Protein AF-A0AAD9A2I0-F1 (afdb_monomer_lite)

Secondary structure (DSSP, 8-state):
-------S-----HHHHHHHTS-HHHHHHHHHHGGGSS--TT-HHHHHH-HHHHHHHHHHHHHHS-HHHHHHHHHHHHHHHT------HHHHHHHHHHHHHHHHHHHHHHHHHHHTTSSPPPHHHHHHHHHHHHHTT-HHHHHHHHHHHHHHHHHHHHHHH---HHHHHHHHHHHHHHHHHHHHHHHHHHS-EESTTHHHHTTSS-S--EE--HHHHHHHHHHHHHHHHHHHHHHHHHHHTT----HHHHHHHHHHHHHHHHHHHHHHHHHHHHHHHTT-S-TTS---HHHHHHHHHTTTT---------

Structure (mmCIF, N/CA/C/O backbone):
data_AF-A0AAD9A2I0-F1
#
_entry.id   AF-A0AAD9A2I0-F1
#
loop_
_atom_site.group_PDB
_atom_site.id
_atom_site.type_symbol
_atom_site.label_atom_id
_atom_site.label_alt_id
_atom_site.label_comp_id
_atom_site.label_asym_id
_atom_site.label_entity_id
_atom_site.label_seq_id
_atom_site.pdbx_PDB_ins_code
_atom_site.Cartn_x
_atom_site.Cartn_y
_atom_site.Cartn_z
_atom_site.occupancy
_atom_site.B_iso_or_equiv
_atom_site.auth_seq_id
_atom_site.auth_comp_id
_atom_site.auth_asym_id
_atom_site.auth_atom_id
_atom_site.pdbx_PDB_model_num
ATOM 1 N N . MET A 1 1 ? 16.240 -4.582 -47.801 1.00 32.28 1 MET A N 1
ATOM 2 C CA . MET A 1 1 ? 16.820 -3.429 -48.525 1.00 32.28 1 MET A CA 1
ATOM 3 C C . MET A 1 1 ? 16.291 -2.139 -47.896 1.00 32.28 1 MET A C 1
ATOM 5 O O . MET A 1 1 ? 15.395 -1.526 -48.448 1.00 32.28 1 MET A O 1
ATOM 9 N N . ALA A 1 2 ? 16.763 -1.789 -46.691 1.00 30.27 2 ALA A N 1
ATOM 10 C CA . ALA A 1 2 ? 16.375 -0.559 -45.978 1.00 30.27 2 ALA A CA 1
ATOM 11 C C . ALA A 1 2 ? 17.392 -0.199 -44.867 1.00 30.27 2 ALA A C 1
ATOM 13 O O . ALA A 1 2 ? 17.009 0.162 -43.764 1.00 30.27 2 ALA A O 1
ATOM 14 N N . ILE A 1 3 ? 18.696 -0.364 -45.130 1.00 39.19 3 ILE A N 1
ATOM 15 C CA . ILE A 1 3 ? 19.768 0.024 -44.188 1.00 39.19 3 ILE A CA 1
ATOM 16 C C . ILE A 1 3 ? 20.951 0.668 -44.931 1.00 39.19 3 ILE A C 1
ATOM 18 O O . ILE A 1 3 ? 22.113 0.374 -44.679 1.00 39.19 3 ILE A O 1
ATOM 22 N N . ALA A 1 4 ? 20.664 1.518 -45.915 1.00 34.38 4 ALA A N 1
ATOM 23 C CA . ALA A 1 4 ? 21.693 2.257 -46.642 1.00 34.38 4 ALA A CA 1
ATOM 24 C C . ALA A 1 4 ? 21.174 3.669 -46.919 1.00 34.38 4 ALA A C 1
ATOM 26 O O . ALA A 1 4 ? 20.490 3.896 -47.912 1.00 34.38 4 ALA A O 1
ATOM 27 N N . GLY A 1 5 ? 21.427 4.603 -46.000 1.00 34.25 5 GLY A N 1
ATOM 28 C CA . GLY A 1 5 ? 20.951 5.976 -46.180 1.00 34.25 5 GLY A CA 1
ATOM 29 C C . GLY A 1 5 ? 21.200 6.977 -45.055 1.00 34.25 5 GLY A C 1
ATOM 30 O O . GLY A 1 5 ? 20.693 8.085 -45.157 1.00 34.25 5 GLY A O 1
ATOM 31 N N . VAL A 1 6 ? 21.967 6.653 -44.008 1.00 41.28 6 VAL A N 1
ATOM 32 C CA . VAL A 1 6 ? 22.312 7.637 -42.964 1.00 41.28 6 VAL A CA 1
ATOM 33 C C . VAL A 1 6 ? 23.821 7.652 -42.767 1.00 41.28 6 VAL A C 1
ATOM 35 O O . VAL A 1 6 ? 24.364 7.083 -41.830 1.00 41.28 6 VAL A O 1
ATOM 38 N N . ALA A 1 7 ? 24.519 8.264 -43.716 1.00 41.91 7 ALA A N 1
ATOM 39 C CA . ALA A 1 7 ? 25.940 8.544 -43.590 1.00 41.91 7 ALA A CA 1
ATOM 40 C C . ALA A 1 7 ? 26.249 9.895 -44.230 1.00 41.91 7 ALA A C 1
ATOM 42 O O . ALA A 1 7 ? 26.771 9.910 -45.337 1.00 41.91 7 ALA A O 1
ATOM 43 N N . ARG A 1 8 ? 25.915 11.004 -43.545 1.00 36.75 8 ARG A N 1
ATOM 44 C CA . ARG A 1 8 ? 26.677 12.274 -43.532 1.00 36.75 8 ARG A CA 1
ATOM 45 C C . ARG A 1 8 ? 26.340 13.072 -42.259 1.00 36.75 8 ARG A C 1
ATOM 47 O O . ARG A 1 8 ? 25.213 13.515 -42.100 1.00 36.75 8 ARG A O 1
ATOM 54 N N . LEU A 1 9 ? 27.361 13.249 -41.411 1.00 34.44 9 LEU A N 1
ATOM 55 C CA . LEU A 1 9 ? 27.463 14.183 -40.275 1.00 34.44 9 LEU A CA 1
ATOM 56 C C . LEU A 1 9 ? 26.466 13.999 -39.114 1.00 34.44 9 LEU A C 1
ATOM 58 O O . LEU A 1 9 ? 25.787 14.943 -38.733 1.00 34.44 9 LEU A O 1
ATOM 62 N N . ALA A 1 10 ? 26.430 12.820 -38.488 1.00 39.81 10 ALA A N 1
ATOM 63 C CA . ALA A 1 10 ? 25.900 12.740 -37.127 1.00 39.81 10 ALA A CA 1
ATOM 64 C C . ALA A 1 10 ? 26.970 13.280 -36.166 1.00 39.81 10 ALA A C 1
ATOM 66 O O . ALA A 1 10 ? 28.041 12.687 -36.026 1.00 39.81 10 ALA A O 1
ATOM 67 N N . VAL A 1 11 ? 26.705 14.415 -35.521 1.00 42.91 11 VAL A N 1
ATOM 68 C CA . VAL A 1 11 ? 27.374 14.744 -34.258 1.00 42.91 11 VAL A CA 1
ATOM 69 C C . VAL A 1 11 ? 27.017 13.602 -33.308 1.00 42.91 11 VAL A C 1
ATOM 71 O O . VAL A 1 11 ? 25.839 13.411 -33.016 1.00 42.91 11 VAL A O 1
ATOM 74 N N . ALA A 1 12 ? 28.001 12.793 -32.905 1.00 51.72 12 ALA A N 1
ATOM 75 C CA . ALA A 1 12 ? 27.780 11.700 -31.964 1.00 51.72 12 ALA A CA 1
ATOM 76 C C . ALA A 1 12 ? 27.277 12.304 -30.651 1.00 51.72 12 ALA A C 1
ATOM 78 O O . ALA A 1 12 ? 28.020 12.981 -29.936 1.00 51.72 12 ALA A O 1
ATOM 79 N N . SER A 1 13 ? 25.985 12.147 -30.382 1.00 66.06 13 SER A N 1
ATOM 80 C CA . SER A 1 13 ? 25.412 12.532 -29.108 1.00 66.06 13 SER A CA 1
ATOM 81 C C . SER A 1 13 ? 25.555 11.335 -28.161 1.00 66.06 13 SER A C 1
ATOM 83 O O . SER A 1 13 ? 25.426 10.185 -28.593 1.00 66.06 13 SER A O 1
ATOM 85 N N . PRO A 1 14 ? 25.794 11.548 -26.858 1.00 74.44 14 PRO A N 1
ATOM 86 C CA . PRO A 1 14 ? 25.910 10.440 -25.907 1.00 74.44 14 PRO A CA 1
ATOM 87 C C . PRO A 1 14 ? 24.661 9.539 -25.890 1.00 74.44 14 PRO A C 1
ATOM 89 O O . PRO A 1 14 ? 24.739 8.364 -25.540 1.00 74.44 14 PRO A O 1
ATOM 92 N N . PHE A 1 15 ? 23.509 10.061 -26.328 1.00 78.69 15 PHE A N 1
ATOM 93 C CA . PHE A 1 15 ? 22.284 9.283 -26.483 1.00 78.69 15 PHE A CA 1
ATOM 94 C C . PHE A 1 15 ? 22.284 8.396 -27.737 1.00 78.69 15 PHE A C 1
ATOM 96 O O . PHE A 1 15 ? 21.802 7.267 -27.669 1.00 78.69 15 PHE A O 1
ATOM 103 N N . THR A 1 16 ? 22.837 8.849 -28.869 1.00 79.75 16 THR A N 1
ATOM 104 C CA . THR A 1 16 ? 22.946 8.006 -30.075 1.00 79.75 16 THR A CA 1
ATOM 105 C C . THR A 1 16 ? 23.878 6.817 -29.856 1.00 79.75 16 THR A C 1
ATOM 107 O O . THR A 1 16 ? 23.581 5.722 -30.332 1.00 79.75 16 THR A O 1
ATOM 110 N N . ASP A 1 17 ? 24.939 6.998 -29.067 1.00 81.75 17 ASP A N 1
ATOM 111 C CA . ASP A 1 17 ? 25.858 5.916 -28.698 1.00 81.75 17 ASP A CA 1
ATOM 112 C C . ASP A 1 17 ? 25.186 4.908 -27.753 1.00 81.75 17 ASP A C 1
ATOM 114 O O . ASP A 1 17 ? 25.286 3.693 -27.944 1.00 81.75 17 ASP A O 1
ATOM 118 N N . ALA A 1 18 ? 24.419 5.401 -26.776 1.00 80.75 18 ALA A N 1
ATOM 119 C CA . ALA A 1 18 ? 23.627 4.555 -25.887 1.00 80.75 18 ALA A CA 1
ATOM 120 C C . ALA A 1 18 ? 22.538 3.769 -26.635 1.00 80.75 18 ALA A C 1
ATOM 122 O O . ALA A 1 18 ? 22.292 2.609 -26.309 1.00 80.75 18 ALA A O 1
ATOM 123 N N . LEU A 1 19 ? 21.917 4.366 -27.658 1.00 81.81 19 LEU A N 1
ATOM 124 C CA . LEU A 1 19 ? 20.916 3.701 -28.492 1.00 81.81 19 LEU A CA 1
ATOM 125 C C . LEU A 1 19 ? 21.539 2.623 -29.392 1.00 81.81 19 LEU A C 1
ATOM 127 O O . LEU A 1 19 ? 20.915 1.590 -29.617 1.00 81.81 19 LEU A O 1
ATOM 131 N N . ALA A 1 20 ? 22.774 2.822 -29.862 1.00 83.25 20 ALA A N 1
ATOM 132 C CA . ALA A 1 20 ? 23.509 1.819 -30.633 1.00 83.25 20 ALA A CA 1
ATOM 133 C C . ALA A 1 20 ? 23.898 0.588 -29.791 1.00 83.25 20 ALA A C 1
ATOM 135 O O . ALA A 1 20 ? 23.951 -0.523 -30.315 1.00 83.25 20 ALA A O 1
ATOM 136 N N . ALA A 1 21 ? 24.141 0.777 -28.491 1.00 85.31 21 ALA A N 1
ATOM 137 C CA . ALA A 1 21 ? 24.419 -0.299 -27.538 1.00 85.31 21 ALA A CA 1
ATOM 138 C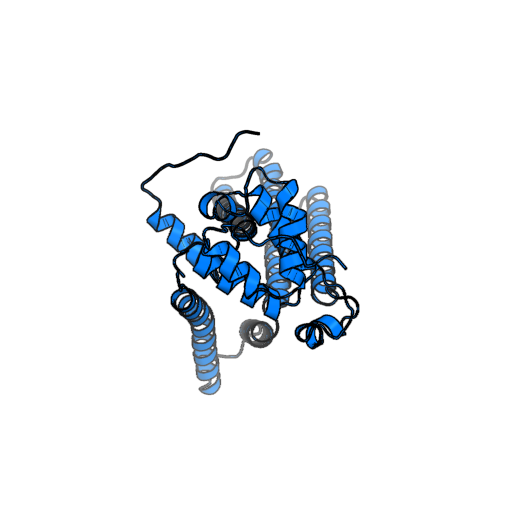 C . ALA A 1 21 ? 23.148 -0.942 -26.941 1.00 85.31 21 ALA A C 1
ATOM 140 O O . ALA A 1 21 ? 23.246 -1.916 -26.191 1.00 85.31 21 ALA A O 1
ATOM 141 N N . ALA A 1 22 ? 21.962 -0.400 -27.236 1.00 85.38 22 ALA A N 1
ATOM 142 C CA . ALA A 1 22 ? 20.707 -0.861 -26.661 1.00 85.38 22 ALA A CA 1
ATOM 143 C C . ALA A 1 22 ? 20.168 -2.132 -27.358 1.00 85.38 22 ALA A C 1
ATOM 145 O O . ALA A 1 22 ? 20.355 -2.322 -28.561 1.00 85.38 22 ALA A O 1
ATOM 146 N N . PRO A 1 23 ? 19.442 -3.001 -26.629 1.00 88.44 23 PRO A N 1
ATOM 147 C CA . PRO A 1 23 ? 18.755 -4.151 -27.210 1.00 88.44 23 PRO A CA 1
ATOM 148 C C . PRO A 1 23 ? 17.678 -3.729 -28.223 1.00 88.44 23 PRO A C 1
ATOM 150 O O . PRO A 1 23 ? 17.034 -2.686 -28.079 1.00 88.44 23 PRO A O 1
ATOM 153 N N . ALA A 1 24 ? 17.432 -4.576 -29.229 1.00 87.56 24 ALA A N 1
ATOM 154 C CA . ALA A 1 24 ? 16.548 -4.278 -30.364 1.00 87.56 24 ALA A CA 1
ATOM 155 C C . ALA A 1 24 ? 15.111 -3.894 -29.955 1.00 87.56 24 ALA A C 1
ATOM 157 O O . ALA A 1 24 ? 14.476 -3.052 -30.600 1.00 87.56 24 ALA A O 1
ATOM 158 N N . CYS A 1 25 ? 14.613 -4.470 -28.857 1.00 83.56 25 CYS A N 1
ATOM 159 C CA . CYS A 1 25 ? 13.318 -4.109 -28.290 1.00 83.56 25 CYS A CA 1
ATOM 160 C C . CYS A 1 25 ? 13.254 -2.621 -27.909 1.00 83.56 25 CYS A C 1
ATOM 162 O O . CYS A 1 25 ? 12.337 -1.901 -28.310 1.00 83.56 25 CYS A O 1
ATOM 164 N N . ALA A 1 26 ? 14.268 -2.138 -27.192 1.00 85.38 26 ALA A N 1
ATOM 165 C CA . ALA A 1 26 ? 14.307 -0.764 -26.718 1.00 85.38 26 ALA A CA 1
ATOM 166 C C . ALA A 1 26 ? 14.441 0.225 -27.874 1.00 85.38 26 ALA A C 1
ATOM 168 O O . ALA A 1 26 ? 13.723 1.220 -27.891 1.00 85.38 26 ALA A O 1
ATOM 169 N N . VAL A 1 27 ? 15.266 -0.097 -28.877 1.00 88.69 27 VAL A N 1
ATOM 170 C CA . VAL A 1 27 ? 15.416 0.709 -30.100 1.00 88.69 27 VAL A CA 1
ATOM 171 C C . VAL A 1 27 ? 14.068 0.906 -30.799 1.00 88.69 27 VAL A C 1
ATOM 173 O O . VAL A 1 27 ? 13.719 2.023 -31.182 1.00 88.69 27 VAL A O 1
ATOM 176 N N . THR A 1 28 ? 13.268 -0.158 -30.901 1.00 88.56 28 THR A N 1
ATOM 177 C CA . THR A 1 28 ? 11.925 -0.100 -31.500 1.00 88.56 28 THR A CA 1
ATOM 178 C C . THR A 1 28 ? 10.999 0.827 -30.708 1.00 88.56 28 THR A C 1
ATOM 180 O O . THR A 1 28 ? 10.306 1.666 -31.293 1.00 88.56 28 THR A O 1
ATOM 183 N N . CYS A 1 29 ? 11.031 0.745 -29.376 1.00 86.31 29 CYS A N 1
ATOM 184 C CA . CYS A 1 29 ? 10.273 1.639 -28.502 1.00 86.31 29 CYS A CA 1
ATOM 185 C C . CYS A 1 29 ? 10.694 3.107 -28.653 1.00 86.31 29 CYS A C 1
ATOM 187 O O . CYS A 1 29 ? 9.839 3.989 -28.735 1.00 86.31 29 CYS A O 1
ATOM 189 N N . THR A 1 30 ? 11.998 3.383 -28.745 1.00 85.00 30 THR A N 1
ATOM 190 C CA . THR A 1 30 ? 12.517 4.751 -28.884 1.00 85.00 30 THR A CA 1
ATOM 191 C C . THR A 1 30 ? 12.107 5.380 -30.214 1.00 85.00 30 THR A C 1
ATOM 193 O O . THR A 1 30 ? 11.645 6.519 -30.236 1.00 85.00 30 THR A O 1
ATOM 196 N N . ILE A 1 31 ? 12.215 4.633 -31.319 1.00 85.44 31 ILE A N 1
ATOM 197 C CA . ILE A 1 31 ? 11.851 5.112 -32.664 1.00 85.44 31 ILE A CA 1
ATOM 198 C C . ILE A 1 31 ? 10.343 5.371 -32.768 1.00 85.44 31 ILE A C 1
ATOM 200 O O . ILE A 1 31 ? 9.930 6.337 -33.405 1.00 85.44 31 ILE A O 1
ATOM 204 N N . THR A 1 32 ? 9.522 4.546 -32.113 1.00 86.00 32 THR A N 1
ATOM 205 C CA . THR A 1 32 ? 8.058 4.702 -32.120 1.00 86.00 32 THR A CA 1
ATOM 206 C C . THR A 1 32 ? 7.603 5.917 -31.304 1.00 86.00 32 THR A C 1
ATOM 208 O O . THR A 1 32 ? 6.656 6.600 -31.691 1.00 86.00 32 THR A O 1
ATOM 211 N N . ALA A 1 33 ? 8.290 6.220 -30.199 1.00 85.44 33 ALA A N 1
ATOM 212 C CA . ALA A 1 33 ? 7.975 7.360 -29.336 1.00 85.44 33 ALA A CA 1
ATOM 213 C C . ALA A 1 33 ? 8.479 8.705 -29.890 1.00 85.44 33 ALA A C 1
ATOM 215 O O . ALA A 1 33 ? 7.873 9.745 -29.638 1.00 85.44 33 ALA A O 1
ATOM 216 N N . LEU A 1 34 ? 9.571 8.697 -30.662 1.00 86.44 34 LEU A N 1
ATOM 217 C CA . LEU A 1 34 ? 10.213 9.905 -31.179 1.00 86.44 34 LEU A CA 1
ATOM 218 C C . LEU A 1 34 ? 9.269 10.867 -31.935 1.00 86.44 34 LEU A C 1
ATOM 220 O O . LEU A 1 34 ? 9.228 12.038 -31.554 1.00 86.44 34 LEU A O 1
ATOM 224 N N . PRO A 1 35 ? 8.468 10.425 -32.933 1.00 89.19 35 PRO A N 1
ATOM 225 C CA . PRO A 1 35 ? 7.576 11.315 -33.684 1.00 89.19 35 PRO A CA 1
ATOM 226 C C . PRO A 1 35 ? 6.398 11.854 -32.859 1.00 89.19 35 PRO A C 1
ATOM 228 O O . PRO A 1 35 ? 5.722 12.778 -33.301 1.00 89.19 35 PRO A O 1
ATOM 231 N N . GLN A 1 36 ? 6.135 11.286 -31.678 1.00 86.50 36 GLN A N 1
ATOM 232 C CA . GLN A 1 36 ? 5.087 11.748 -30.762 1.00 86.50 36 GLN A CA 1
ATOM 233 C C . GLN A 1 36 ? 5.592 12.818 -29.782 1.00 86.50 36 GLN A C 1
ATOM 235 O O . GLN A 1 36 ? 4.806 13.399 -29.035 1.00 86.50 36 GLN A O 1
ATOM 240 N N . SER A 1 37 ? 6.899 13.087 -29.778 1.00 85.44 37 SER A N 1
ATOM 241 C CA . SER A 1 37 ? 7.542 14.061 -28.902 1.00 85.44 37 SER A CA 1
ATOM 242 C C . SER A 1 37 ? 8.096 15.245 -29.703 1.00 85.44 37 SER A C 1
ATOM 244 O O . SER A 1 37 ? 8.441 15.091 -30.873 1.00 85.44 37 SER A O 1
ATOM 246 N N . PRO A 1 38 ? 8.249 16.430 -29.090 1.00 86.19 38 PRO A N 1
ATOM 247 C CA . PRO A 1 38 ? 8.886 17.576 -29.738 1.00 86.19 38 PRO A CA 1
ATOM 248 C C . PRO A 1 38 ? 10.425 17.473 -29.794 1.00 86.19 38 PRO A C 1
ATOM 250 O O . PRO A 1 38 ? 11.080 18.427 -30.211 1.00 86.19 38 PRO A O 1
ATOM 253 N N . CYS A 1 39 ? 11.024 16.368 -29.333 1.00 84.00 39 CYS A N 1
ATOM 254 C CA . CYS A 1 39 ? 12.475 16.213 -29.238 1.00 84.00 39 CYS A CA 1
ATOM 255 C C . CYS A 1 39 ? 13.079 15.586 -30.505 1.00 84.00 39 CYS A C 1
ATOM 257 O O . CYS A 1 39 ? 12.497 14.697 -31.121 1.00 84.00 39 CYS A O 1
ATOM 259 N N . THR A 1 40 ? 14.295 16.007 -30.858 1.00 84.81 40 THR A N 1
ATOM 260 C CA . THR A 1 40 ? 15.115 15.391 -31.914 1.00 84.81 40 THR A CA 1
ATOM 261 C C . THR A 1 40 ? 16.155 14.442 -31.309 1.00 84.81 40 THR A C 1
ATOM 263 O O . THR A 1 40 ? 16.570 14.632 -30.167 1.00 84.81 40 THR A O 1
ATOM 266 N N . ILE A 1 41 ? 16.624 13.446 -32.077 1.00 78.94 41 ILE A N 1
ATOM 267 C CA . ILE A 1 41 ? 17.663 12.484 -31.636 1.00 78.94 41 ILE A CA 1
ATOM 268 C C . ILE A 1 41 ? 18.997 13.138 -31.233 1.00 78.94 41 ILE A C 1
ATOM 270 O O . ILE A 1 41 ? 19.796 12.546 -30.511 1.00 78.94 41 ILE A O 1
ATOM 274 N N . GLU A 1 42 ? 19.244 14.358 -31.701 1.00 81.44 42 GLU A N 1
ATOM 275 C CA . GLU A 1 42 ? 20.472 15.105 -31.423 1.00 81.44 42 GLU A CA 1
ATOM 276 C C . GLU A 1 42 ? 20.402 15.849 -30.081 1.00 81.44 42 GLU A C 1
ATOM 278 O O . GLU A 1 42 ? 21.428 16.083 -29.444 1.00 81.44 42 GLU A O 1
ATOM 283 N N . ASN A 1 43 ? 19.196 16.198 -29.617 1.00 84.19 43 ASN A N 1
ATOM 284 C CA . ASN A 1 43 ? 19.001 16.978 -28.399 1.00 84.19 43 ASN A CA 1
ATOM 285 C C . ASN A 1 43 ? 18.839 16.064 -27.176 1.00 84.19 43 ASN A C 1
ATOM 287 O O . ASN A 1 43 ? 17.728 15.775 -26.721 1.00 84.19 43 ASN A O 1
ATOM 291 N N . THR A 1 44 ? 19.976 15.636 -26.625 1.00 80.81 44 THR A N 1
ATOM 292 C CA . THR A 1 44 ? 20.038 14.749 -25.454 1.00 80.81 44 THR A CA 1
ATOM 293 C C . THR A 1 44 ? 19.329 15.340 -24.239 1.00 80.81 44 THR A C 1
ATOM 295 O O . THR A 1 44 ? 18.579 14.638 -23.569 1.00 80.81 44 THR A O 1
ATOM 298 N N . THR A 1 45 ? 19.473 16.641 -23.982 1.00 82.12 45 THR A N 1
ATOM 299 C CA . THR A 1 45 ? 18.810 17.306 -22.854 1.00 82.12 45 THR A CA 1
ATOM 300 C C . THR A 1 45 ? 17.288 17.254 -22.978 1.00 82.12 45 THR A C 1
ATOM 302 O O . THR A 1 45 ? 16.617 16.966 -21.987 1.00 82.12 45 THR A O 1
ATOM 305 N N . CYS A 1 46 ? 16.734 17.469 -24.178 1.00 82.19 46 CYS A N 1
ATOM 306 C CA . CYS A 1 46 ? 15.295 17.336 -24.425 1.00 82.19 46 CYS A CA 1
ATOM 307 C C . CYS A 1 46 ? 14.827 15.906 -24.150 1.00 82.19 46 CYS A C 1
ATOM 309 O O . CYS A 1 46 ? 13.894 15.716 -23.381 1.00 82.19 46 CYS A O 1
ATOM 311 N N . LEU A 1 47 ? 15.510 14.900 -24.704 1.00 81.81 47 LEU A N 1
ATOM 312 C CA . LEU A 1 47 ? 15.148 13.491 -24.515 1.00 81.81 47 LEU A CA 1
ATOM 313 C C . LEU A 1 47 ? 15.183 13.084 -23.036 1.00 81.81 47 LEU A C 1
ATOM 315 O O . LEU A 1 47 ? 14.251 12.455 -22.553 1.00 81.81 47 LEU A O 1
ATOM 319 N N . CYS A 1 48 ? 16.206 13.507 -22.293 1.00 80.88 48 CYS A N 1
ATOM 320 C CA . CYS A 1 48 ? 16.360 13.161 -20.880 1.00 80.88 48 CYS A CA 1
ATOM 321 C C . CYS A 1 48 ? 15.350 13.869 -19.960 1.00 80.88 48 CYS A C 1
ATOM 323 O O . CYS A 1 48 ? 15.004 13.332 -18.908 1.00 80.88 48 CYS A O 1
ATOM 325 N N . THR A 1 49 ? 14.873 15.065 -20.322 1.00 80.00 49 THR A N 1
ATOM 326 C CA . THR A 1 49 ? 13.996 15.884 -19.461 1.00 80.00 49 THR A CA 1
ATOM 327 C C . THR A 1 49 ? 12.527 15.863 -19.871 1.00 80.00 49 THR A C 1
ATOM 329 O O . THR A 1 49 ? 11.669 16.226 -19.066 1.00 80.00 49 THR A O 1
ATOM 332 N N . ASN A 1 50 ? 12.206 15.433 -21.093 1.00 78.81 50 ASN A N 1
ATOM 333 C CA . ASN A 1 50 ? 10.845 15.482 -21.606 1.00 78.81 50 ASN A CA 1
ATOM 334 C C . ASN A 1 50 ? 9.982 14.339 -21.028 1.00 78.81 50 ASN A C 1
ATOM 336 O O . ASN A 1 50 ? 10.258 13.163 -21.282 1.00 78.81 50 ASN A O 1
ATOM 340 N N . PRO A 1 51 ? 8.898 14.653 -20.296 1.00 75.38 51 PRO A N 1
ATOM 341 C CA . PRO A 1 51 ? 8.076 13.641 -19.638 1.00 75.38 51 PRO A CA 1
ATOM 342 C C . PRO A 1 51 ? 7.245 12.802 -20.619 1.00 75.38 51 PRO A C 1
ATOM 344 O O . PRO A 1 51 ? 6.975 11.640 -20.331 1.00 75.38 51 PRO A O 1
ATOM 347 N N . ILE A 1 52 ? 6.861 13.355 -21.776 1.00 78.88 52 ILE A N 1
ATOM 348 C CA . ILE A 1 52 ? 6.066 12.646 -22.792 1.00 78.88 52 ILE A CA 1
ATOM 349 C C . ILE A 1 52 ? 6.915 11.538 -23.412 1.00 78.88 52 ILE A C 1
ATOM 351 O O . ILE A 1 52 ? 6.494 10.386 -23.476 1.00 78.88 52 ILE A O 1
ATOM 355 N N . PHE A 1 53 ? 8.142 11.878 -23.811 1.00 81.50 53 PHE A N 1
ATOM 356 C CA . PHE A 1 53 ? 9.081 10.912 -24.371 1.00 81.50 53 PHE A CA 1
ATOM 357 C C . PHE A 1 53 ? 9.436 9.815 -23.357 1.00 81.50 53 PHE A C 1
ATOM 359 O O . PHE A 1 53 ? 9.292 8.629 -23.654 1.00 81.50 53 PHE A O 1
ATOM 366 N N . ASN A 1 54 ? 9.819 10.203 -22.137 1.00 80.00 54 ASN A N 1
ATOM 367 C CA . ASN A 1 54 ? 10.184 9.257 -21.081 1.00 80.00 54 ASN A CA 1
ATOM 368 C C . ASN A 1 54 ? 9.019 8.332 -20.689 1.00 80.00 54 ASN A C 1
ATOM 370 O O . ASN A 1 54 ? 9.241 7.146 -20.447 1.00 80.00 54 ASN A O 1
ATOM 374 N N . GLY A 1 55 ? 7.784 8.845 -20.665 1.00 74.44 55 GLY A N 1
ATOM 375 C CA . GLY A 1 55 ? 6.588 8.048 -20.394 1.00 74.44 55 GLY A CA 1
ATOM 376 C C . GLY A 1 55 ? 6.315 7.004 -21.478 1.00 74.44 55 GLY A C 1
ATOM 377 O O . GLY A 1 55 ? 6.154 5.827 -21.165 1.00 74.44 55 GLY A O 1
ATOM 378 N N . LEU A 1 56 ? 6.331 7.408 -22.753 1.00 75.62 56 LEU A N 1
ATOM 379 C CA . LEU A 1 56 ? 6.064 6.517 -23.889 1.00 75.62 56 LEU A CA 1
ATOM 380 C C . LEU A 1 56 ? 7.133 5.429 -24.048 1.00 75.62 56 LEU A C 1
ATOM 382 O O . LEU A 1 56 ? 6.810 4.256 -24.249 1.00 75.62 56 LEU A O 1
ATOM 386 N N . VAL A 1 57 ? 8.411 5.804 -23.938 1.00 81.75 57 VAL A N 1
ATOM 387 C CA . VAL A 1 57 ? 9.520 4.844 -24.007 1.00 81.75 57 VAL A CA 1
ATOM 388 C C . VAL A 1 57 ? 9.491 3.916 -22.796 1.00 81.75 57 VAL A C 1
ATOM 390 O O . VAL A 1 57 ? 9.635 2.708 -22.966 1.00 81.75 57 VAL A O 1
ATOM 393 N N . GLY A 1 58 ? 9.252 4.451 -21.596 1.00 76.75 58 GLY A N 1
ATOM 394 C CA . GLY A 1 58 ? 9.155 3.666 -20.367 1.00 76.75 58 GLY A CA 1
ATOM 395 C C . GLY A 1 58 ? 8.035 2.627 -20.417 1.00 76.75 58 GLY A C 1
ATOM 396 O O . GLY A 1 58 ? 8.284 1.452 -20.153 1.00 76.75 58 GLY A O 1
ATOM 397 N N . GLU A 1 59 ? 6.827 3.024 -20.823 1.00 73.38 59 GLU A N 1
ATOM 398 C CA . GLU A 1 59 ? 5.685 2.110 -20.940 1.00 73.38 59 GLU A CA 1
ATOM 399 C C . GLU A 1 59 ? 5.935 1.017 -21.991 1.00 73.38 59 GLU A C 1
ATOM 401 O O . GLU A 1 59 ? 5.646 -0.158 -21.753 1.00 73.38 59 GLU A O 1
ATOM 406 N N . CYS A 1 60 ? 6.516 1.384 -23.137 1.00 77.25 60 CYS A N 1
ATOM 407 C CA . CYS A 1 60 ? 6.847 0.432 -24.192 1.00 77.25 60 CYS A CA 1
ATOM 408 C C . CYS A 1 60 ? 7.934 -0.557 -23.754 1.00 77.25 60 CYS A C 1
ATOM 410 O O . CYS A 1 60 ? 7.769 -1.758 -23.948 1.00 77.25 60 CYS A O 1
ATOM 412 N N . VAL A 1 61 ? 9.011 -0.090 -23.113 1.00 77.56 61 VAL A N 1
ATOM 413 C CA . VAL A 1 61 ? 10.101 -0.956 -22.634 1.00 77.56 61 VAL A CA 1
ATOM 414 C C . VAL A 1 61 ? 9.611 -1.898 -21.535 1.00 77.56 61 VAL A C 1
ATOM 416 O O . VAL A 1 61 ? 9.951 -3.078 -21.558 1.00 77.56 61 VAL A O 1
ATOM 419 N N . GLN A 1 62 ? 8.764 -1.421 -20.618 1.00 73.06 62 GLN A N 1
ATOM 420 C CA . GLN A 1 62 ? 8.184 -2.261 -19.565 1.00 73.06 62 GLN A CA 1
ATOM 421 C C . GLN A 1 62 ? 7.247 -3.348 -20.103 1.00 73.06 62 GLN A C 1
ATOM 423 O O . GLN A 1 62 ? 7.171 -4.426 -19.519 1.00 73.06 62 GLN A O 1
ATOM 428 N N . LYS A 1 63 ? 6.515 -3.076 -21.190 1.00 67.50 63 LYS A N 1
ATOM 429 C CA . LYS A 1 63 ? 5.590 -4.047 -21.798 1.00 67.50 63 LYS A CA 1
ATOM 430 C C . LYS A 1 63 ? 6.244 -4.934 -22.856 1.00 67.50 63 LYS A C 1
ATOM 432 O O . LYS A 1 63 ? 5.741 -6.025 -23.110 1.00 67.50 63 LYS A O 1
ATOM 437 N N . GLY A 1 64 ? 7.296 -4.447 -23.507 1.00 72.19 64 GLY A N 1
ATOM 438 C CA . GLY A 1 64 ? 7.882 -5.054 -24.698 1.00 72.19 64 GLY A CA 1
ATOM 439 C C . GLY A 1 64 ? 9.219 -5.755 -24.477 1.00 72.19 64 GLY A C 1
ATOM 440 O O . GLY A 1 64 ? 9.537 -6.647 -25.258 1.00 72.19 64 GLY A O 1
ATOM 441 N N . CYS A 1 65 ? 9.999 -5.375 -23.457 1.00 74.25 65 CYS A N 1
ATOM 442 C CA . CYS A 1 65 ? 11.358 -5.887 -23.252 1.00 74.25 65 CYS A CA 1
ATOM 443 C C . CYS A 1 65 ? 11.462 -6.760 -21.996 1.00 74.25 65 CYS A C 1
ATOM 445 O O . CYS A 1 65 ? 10.662 -6.649 -21.066 1.00 74.25 65 CYS A O 1
ATOM 447 N N . THR A 1 66 ? 12.486 -7.614 -21.936 1.00 73.94 66 THR A N 1
ATOM 448 C CA . THR A 1 66 ? 12.767 -8.401 -20.727 1.00 73.94 66 THR A CA 1
ATOM 449 C C . THR A 1 66 ? 13.276 -7.512 -19.590 1.00 73.94 66 THR A C 1
ATOM 451 O O . THR A 1 66 ? 13.834 -6.438 -19.818 1.00 73.94 66 THR A O 1
ATOM 454 N N . ILE A 1 67 ? 13.158 -7.974 -18.340 1.00 68.88 67 ILE A N 1
ATOM 455 C CA . ILE A 1 67 ? 13.644 -7.225 -17.164 1.00 68.88 67 ILE A CA 1
ATOM 456 C C . ILE A 1 67 ? 15.148 -6.928 -17.282 1.00 68.88 67 ILE A C 1
ATOM 458 O O . ILE A 1 67 ? 15.592 -5.833 -16.944 1.00 68.88 67 ILE A O 1
ATOM 462 N N . LYS A 1 68 ? 15.939 -7.881 -17.795 1.00 70.62 68 LYS A N 1
ATOM 463 C CA . LYS A 1 68 ? 17.384 -7.697 -17.994 1.00 70.62 68 LYS A CA 1
ATOM 464 C C . LYS A 1 68 ? 17.664 -6.590 -19.007 1.00 70.62 68 LYS A C 1
ATOM 466 O O . LYS A 1 68 ? 18.450 -5.697 -18.716 1.00 70.62 68 LYS A O 1
ATOM 471 N N . GLU A 1 69 ? 16.985 -6.618 -20.150 1.00 76.50 69 GLU A N 1
ATOM 472 C CA . GLU A 1 69 ? 17.115 -5.590 -21.185 1.00 76.50 69 GLU A CA 1
ATOM 473 C C . GLU A 1 69 ? 16.652 -4.221 -20.692 1.00 76.50 69 GLU A C 1
ATOM 475 O O . GLU A 1 69 ? 17.340 -3.232 -20.923 1.00 76.50 69 GLU A O 1
ATOM 480 N N . ALA A 1 70 ? 15.537 -4.157 -19.962 1.00 74.00 70 ALA A N 1
ATOM 481 C CA . ALA A 1 70 ? 15.035 -2.921 -19.374 1.00 74.00 70 ALA A CA 1
ATOM 482 C C . ALA A 1 70 ? 16.056 -2.299 -18.406 1.00 74.00 70 ALA A C 1
ATOM 484 O O . ALA A 1 70 ? 16.320 -1.100 -18.478 1.00 74.00 70 ALA A O 1
ATOM 485 N N . LEU A 1 71 ? 16.695 -3.114 -17.559 1.00 74.56 71 LEU A N 1
ATOM 486 C CA . LEU A 1 71 ? 17.763 -2.666 -16.660 1.00 74.56 71 LEU A CA 1
ATOM 487 C C . LEU A 1 71 ? 19.016 -2.216 -17.425 1.00 74.56 71 LEU A C 1
ATOM 489 O O . LEU A 1 71 ? 19.633 -1.216 -17.058 1.00 74.56 71 LEU A O 1
ATOM 493 N N . THR A 1 72 ? 19.397 -2.919 -18.497 1.00 79.44 72 THR A N 1
ATOM 494 C CA . THR A 1 72 ? 20.518 -2.509 -19.356 1.00 79.44 72 THR A CA 1
ATOM 495 C C . THR A 1 72 ? 20.239 -1.160 -20.016 1.00 79.44 72 THR A C 1
ATOM 497 O O . THR A 1 72 ? 21.081 -0.268 -19.963 1.00 79.44 72 THR A O 1
ATOM 500 N N . VAL A 1 73 ? 19.042 -0.975 -20.574 1.00 79.62 73 VAL A N 1
ATOM 501 C CA . VAL A 1 73 ? 18.600 0.281 -21.200 1.00 79.62 73 VAL A CA 1
ATOM 502 C C . VAL A 1 73 ? 18.570 1.412 -20.184 1.00 79.62 73 VAL A C 1
ATOM 504 O O . VAL A 1 73 ? 19.032 2.513 -20.480 1.00 79.62 73 VAL A O 1
ATOM 507 N N . GLN A 1 74 ? 18.083 1.144 -18.974 1.00 79.50 74 GLN A N 1
ATOM 508 C CA . GLN A 1 74 ? 18.083 2.116 -17.889 1.00 79.50 74 GLN A CA 1
ATOM 509 C C . GLN A 1 74 ? 19.506 2.556 -17.530 1.00 79.50 74 GLN A C 1
ATOM 511 O O . GLN A 1 74 ? 19.758 3.750 -17.432 1.00 79.50 74 GLN A O 1
ATOM 516 N N . ASN A 1 75 ? 20.451 1.620 -17.402 1.00 82.56 75 ASN A N 1
ATOM 517 C CA . ASN A 1 75 ? 21.850 1.943 -17.114 1.00 82.56 75 ASN A CA 1
ATOM 518 C C . ASN A 1 75 ? 22.502 2.768 -18.245 1.00 82.56 75 ASN A C 1
ATOM 520 O O . ASN A 1 75 ? 23.155 3.780 -17.993 1.00 82.56 75 ASN A O 1
ATOM 524 N N . LEU A 1 76 ? 22.272 2.376 -19.503 1.00 81.88 76 LEU A N 1
ATOM 525 C CA . LEU A 1 76 ? 22.792 3.084 -20.676 1.00 81.88 76 LEU A CA 1
ATOM 526 C C . LEU A 1 76 ? 22.232 4.509 -20.771 1.00 81.88 76 LEU A C 1
ATOM 528 O O . LEU A 1 76 ? 22.997 5.466 -20.877 1.00 81.88 76 LEU A O 1
ATOM 532 N N . THR A 1 77 ? 20.913 4.671 -20.658 1.00 81.00 77 THR A N 1
ATOM 533 C CA . THR A 1 77 ? 20.260 5.992 -20.686 1.00 81.00 77 THR A CA 1
ATOM 534 C C . THR A 1 77 ? 20.689 6.870 -19.514 1.00 81.00 77 THR A C 1
ATOM 536 O O . THR A 1 77 ? 20.942 8.056 -19.705 1.00 81.00 77 THR A O 1
ATOM 539 N N . TRP A 1 78 ? 20.859 6.297 -18.322 1.00 76.19 78 TRP A N 1
ATOM 540 C CA . TRP A 1 78 ? 21.385 7.003 -17.155 1.00 76.19 78 TRP A CA 1
ATOM 541 C C . TRP A 1 78 ? 22.776 7.576 -17.378 1.00 76.19 78 TRP A C 1
ATOM 543 O O . TRP A 1 78 ? 23.015 8.747 -17.074 1.00 76.19 78 TRP A O 1
ATOM 553 N N . SER A 1 79 ? 23.666 6.770 -17.958 1.00 79.50 79 SER A N 1
ATOM 554 C CA . SER A 1 79 ? 25.015 7.208 -18.307 1.00 79.50 79 SER A CA 1
ATOM 555 C C . SER A 1 79 ? 25.006 8.287 -19.399 1.00 79.50 79 SER A C 1
ATOM 557 O O . SER A 1 79 ? 25.734 9.270 -19.287 1.00 79.50 79 SER A O 1
ATOM 559 N N . ALA A 1 80 ? 24.116 8.172 -20.391 1.00 81.31 80 ALA A N 1
ATOM 560 C CA . ALA A 1 80 ? 23.977 9.142 -21.478 1.00 81.31 80 ALA A CA 1
ATOM 561 C C . ALA A 1 80 ? 23.405 10.493 -21.019 1.00 81.31 80 ALA A C 1
ATOM 563 O O . ALA A 1 80 ? 23.798 11.540 -21.533 1.00 81.31 80 ALA A O 1
ATOM 564 N N . CYS A 1 81 ? 22.486 10.475 -20.051 1.00 81.31 81 CYS A N 1
ATOM 565 C CA . CYS A 1 81 ? 21.862 11.669 -19.481 1.00 81.31 81 CYS A CA 1
ATOM 566 C C . CYS A 1 81 ? 22.674 12.302 -18.340 1.00 81.31 81 CYS A C 1
ATOM 568 O O . CYS A 1 81 ? 22.316 13.380 -17.868 1.00 81.31 81 CYS A O 1
ATOM 570 N N . GLY A 1 82 ? 23.745 11.648 -17.876 1.00 78.19 82 GLY A N 1
ATOM 571 C CA . GLY A 1 82 ? 24.571 12.135 -16.770 1.00 78.19 82 GLY A CA 1
ATOM 572 C C . GLY A 1 82 ? 23.826 12.207 -15.434 1.00 78.19 82 GLY A C 1
ATOM 573 O O . GLY A 1 82 ? 24.160 13.042 -14.592 1.00 78.19 82 GLY A O 1
ATOM 574 N N . PHE A 1 83 ? 22.802 11.371 -15.228 1.00 74.56 83 PHE A N 1
ATOM 575 C CA . PHE A 1 83 ? 22.076 11.356 -13.960 1.00 74.56 83 PHE A CA 1
ATOM 576 C C . PHE A 1 83 ? 22.979 10.814 -12.840 1.00 74.56 83 PHE A C 1
ATOM 578 O O . PHE A 1 83 ? 23.576 9.747 -12.999 1.00 74.56 83 PHE A O 1
ATOM 585 N N . PRO A 1 84 ? 23.089 11.507 -11.690 1.00 67.38 84 PRO A N 1
ATOM 586 C CA . PRO A 1 84 ? 23.867 11.002 -10.570 1.00 67.38 84 PRO A CA 1
ATOM 587 C C . PRO A 1 84 ? 23.186 9.759 -9.991 1.00 67.38 84 PRO A C 1
ATOM 589 O O . PRO A 1 84 ? 22.045 9.817 -9.522 1.00 67.38 84 PRO A O 1
ATOM 592 N N . SER A 1 85 ? 23.896 8.630 -9.974 1.00 59.00 85 SER A N 1
ATOM 593 C CA . SER A 1 85 ? 23.417 7.429 -9.299 1.00 59.00 85 SER A CA 1
ATOM 594 C C . SER A 1 85 ? 23.444 7.635 -7.793 1.00 59.00 85 SER A C 1
ATOM 596 O O . SER A 1 85 ? 24.475 7.487 -7.139 1.00 59.00 85 SER A O 1
ATOM 598 N N . THR A 1 86 ? 22.301 8.025 -7.239 1.00 58.09 86 THR A N 1
ATOM 599 C CA . THR A 1 86 ? 22.162 8.230 -5.799 1.00 58.09 86 THR A CA 1
ATOM 600 C C . THR A 1 86 ? 21.959 6.862 -5.150 1.00 58.09 86 THR A C 1
ATOM 602 O O . THR A 1 86 ? 20.848 6.336 -5.124 1.00 58.09 86 THR A O 1
ATOM 605 N N . ASP A 1 87 ? 23.043 6.243 -4.679 1.00 57.50 87 ASP A N 1
ATOM 606 C CA . ASP A 1 87 ? 22.988 4.923 -4.046 1.00 57.50 87 ASP A CA 1
ATOM 607 C C . ASP A 1 87 ? 22.457 5.031 -2.606 1.00 57.50 87 ASP A C 1
ATOM 609 O O . ASP A 1 87 ? 23.197 5.243 -1.644 1.00 57.50 87 ASP A O 1
ATOM 613 N N . LYS A 1 88 ? 21.136 4.899 -2.453 1.00 62.25 88 LYS A N 1
ATOM 614 C CA . LYS A 1 88 ? 20.456 4.846 -1.147 1.00 62.25 88 LYS A CA 1
ATOM 615 C C . LYS A 1 88 ? 20.312 3.431 -0.586 1.00 62.25 88 LYS A C 1
ATOM 617 O O . LYS A 1 88 ? 19.682 3.226 0.456 1.00 62.25 88 LYS A O 1
ATOM 622 N N . ARG A 1 89 ? 20.911 2.425 -1.231 1.00 62.62 89 ARG A N 1
ATOM 623 C CA . ARG A 1 89 ? 20.751 1.015 -0.851 1.00 62.62 89 ARG A CA 1
ATOM 624 C C . ARG A 1 89 ? 21.182 0.744 0.588 1.00 62.62 89 ARG A C 1
ATOM 626 O O . ARG A 1 89 ? 20.594 -0.103 1.258 1.00 62.62 89 ARG A O 1
ATOM 633 N N . HIS A 1 90 ? 22.194 1.462 1.072 1.00 65.25 90 HIS A N 1
ATOM 634 C CA . HIS A 1 90 ? 22.676 1.343 2.446 1.00 65.25 90 HIS A CA 1
ATOM 635 C C . HIS A 1 90 ? 21.635 1.817 3.462 1.00 65.25 90 HIS A C 1
ATOM 637 O O . HIS A 1 90 ? 21.307 1.059 4.372 1.00 65.25 90 HIS A O 1
ATOM 643 N N . THR A 1 91 ? 21.072 3.010 3.278 1.00 68.00 91 THR A N 1
ATOM 644 C CA . THR A 1 91 ? 20.049 3.582 4.166 1.00 68.00 91 THR A CA 1
ATOM 645 C C . THR A 1 91 ? 18.828 2.673 4.263 1.00 68.00 91 THR A C 1
ATOM 647 O O . THR A 1 91 ? 18.415 2.311 5.364 1.00 68.00 91 THR A O 1
ATOM 650 N N . ALA A 1 92 ? 18.320 2.207 3.120 1.00 62.53 92 ALA A N 1
ATOM 651 C CA . ALA A 1 92 ? 17.204 1.270 3.061 1.00 62.53 92 ALA A CA 1
ATOM 652 C C . ALA A 1 92 ? 17.509 -0.059 3.767 1.00 62.53 92 ALA A C 1
ATOM 654 O O . ALA A 1 92 ? 16.713 -0.546 4.570 1.00 62.53 92 ALA A O 1
ATOM 655 N N . ARG A 1 93 ? 18.687 -0.640 3.508 1.00 68.19 93 ARG A N 1
ATOM 656 C CA . ARG A 1 93 ? 19.101 -1.909 4.117 1.00 68.19 93 ARG A CA 1
ATOM 657 C C . ARG A 1 93 ? 19.239 -1.797 5.634 1.00 68.19 93 ARG A C 1
ATOM 659 O O . ARG A 1 93 ? 18.797 -2.704 6.334 1.00 68.19 93 ARG A O 1
ATOM 666 N N . TYR A 1 94 ? 19.815 -0.709 6.146 1.00 73.44 94 TYR A N 1
ATOM 667 C CA . TYR A 1 94 ? 19.923 -0.491 7.590 1.00 73.44 94 TYR A CA 1
ATOM 668 C C . TYR A 1 94 ? 18.561 -0.211 8.228 1.00 73.44 94 TYR A C 1
ATOM 670 O O . TYR A 1 94 ? 18.265 -0.789 9.267 1.00 73.44 94 TYR A O 1
ATOM 678 N N . ALA A 1 95 ? 17.704 0.598 7.600 1.00 73.50 95 ALA A N 1
ATOM 679 C CA . ALA A 1 95 ? 16.369 0.886 8.121 1.00 73.50 95 ALA A CA 1
ATOM 680 C C . ALA A 1 95 ? 15.496 -0.378 8.217 1.00 73.50 95 ALA A C 1
ATOM 682 O O . ALA A 1 95 ? 14.934 -0.666 9.275 1.00 73.50 95 ALA A O 1
ATOM 683 N N . ILE A 1 96 ? 15.435 -1.169 7.140 1.00 72.38 96 ILE A N 1
ATOM 684 C CA . ILE A 1 96 ? 14.704 -2.444 7.113 1.00 72.38 96 ILE A CA 1
ATOM 685 C C . ILE A 1 96 ? 15.335 -3.437 8.097 1.00 72.38 96 ILE A C 1
ATOM 687 O O . ILE A 1 96 ? 14.622 -4.093 8.854 1.00 72.38 96 ILE A O 1
ATOM 691 N N . GLY A 1 97 ? 16.669 -3.504 8.134 1.00 77.56 97 GLY A N 1
ATOM 692 C CA . GLY A 1 97 ? 17.406 -4.345 9.072 1.00 77.56 97 GLY A CA 1
ATOM 693 C C . GLY A 1 97 ? 17.044 -4.039 10.523 1.00 77.56 97 GLY A C 1
ATOM 694 O O . GLY A 1 97 ? 16.651 -4.942 11.252 1.00 77.56 97 GLY A O 1
ATOM 695 N N . CYS A 1 98 ? 17.089 -2.773 10.938 1.00 81.38 98 CYS A N 1
ATOM 696 C CA . CYS A 1 98 ? 16.742 -2.364 12.299 1.00 81.38 98 CYS A CA 1
ATOM 697 C C . CYS A 1 98 ? 15.291 -2.709 12.665 1.00 81.38 98 CYS A C 1
ATOM 699 O O . CYS A 1 98 ? 15.047 -3.220 13.757 1.00 81.38 98 CYS A O 1
ATOM 701 N N . LEU A 1 99 ? 14.338 -2.486 11.753 1.00 79.06 99 LEU A N 1
ATOM 702 C CA . LEU A 1 99 ? 12.920 -2.787 11.986 1.00 79.06 99 LEU A CA 1
ATOM 703 C C . LEU A 1 99 ? 12.639 -4.282 12.179 1.00 79.06 99 LEU A C 1
ATOM 705 O O . LEU A 1 99 ? 11.709 -4.619 12.903 1.00 79.06 99 LEU A O 1
ATOM 709 N N . ILE A 1 100 ? 13.429 -5.166 11.565 1.00 80.56 100 ILE A N 1
ATOM 710 C CA . ILE A 1 100 ? 13.284 -6.623 11.710 1.00 80.56 100 ILE A CA 1
ATOM 711 C C . ILE A 1 100 ? 14.092 -7.140 12.906 1.00 80.56 100 ILE A C 1
ATOM 713 O O . ILE A 1 100 ? 13.615 -7.979 13.667 1.00 80.56 100 ILE A O 1
ATOM 717 N N . ILE A 1 101 ? 15.305 -6.624 13.112 1.00 85.44 101 ILE A N 1
ATOM 718 C CA . ILE A 1 101 ? 16.203 -7.073 14.183 1.00 85.44 101 ILE A CA 1
ATOM 719 C C . ILE A 1 101 ? 15.607 -6.770 15.560 1.00 85.44 101 ILE A C 1
ATOM 721 O O . ILE A 1 101 ? 15.673 -7.618 16.446 1.00 85.44 101 ILE A O 1
ATOM 725 N N . LEU A 1 102 ? 14.986 -5.601 15.744 1.00 86.12 102 LEU A N 1
ATOM 726 C CA . LEU A 1 102 ? 14.376 -5.220 17.021 1.00 86.12 102 LEU A CA 1
ATOM 727 C C . LEU A 1 102 ? 13.340 -6.249 17.524 1.00 86.12 102 LEU A C 1
ATOM 729 O O . LEU A 1 102 ? 13.547 -6.792 18.611 1.00 86.12 102 LEU A O 1
ATOM 733 N N . PRO A 1 103 ? 12.257 -6.577 16.789 1.00 85.31 103 PRO A N 1
ATOM 734 C CA . PRO A 1 103 ? 11.271 -7.554 17.249 1.00 85.31 103 PRO A CA 1
ATOM 735 C C . PRO A 1 103 ? 11.846 -8.971 17.376 1.00 85.31 103 PRO A C 1
ATOM 737 O O . PRO A 1 103 ? 11.424 -9.708 18.266 1.00 85.31 103 PRO A O 1
ATOM 740 N N . VAL A 1 104 ? 12.847 -9.343 16.569 1.00 87.50 104 VAL A N 1
ATOM 741 C CA . VAL A 1 104 ? 13.553 -10.628 16.719 1.00 87.50 104 VAL A CA 1
ATOM 742 C C . VAL A 1 104 ? 14.317 -10.689 18.043 1.00 87.50 104 VAL A C 1
ATOM 744 O O . VAL A 1 104 ? 14.229 -11.695 18.743 1.00 87.50 104 VAL A O 1
ATOM 747 N N . ILE A 1 105 ? 15.008 -9.614 18.436 1.00 91.56 105 ILE A N 1
ATOM 748 C CA . ILE A 1 105 ? 15.698 -9.534 19.732 1.00 91.56 105 ILE A CA 1
ATOM 749 C C . ILE A 1 105 ? 14.691 -9.612 20.883 1.00 91.56 105 ILE A C 1
ATOM 751 O O . ILE A 1 105 ? 14.891 -10.392 21.812 1.00 91.56 105 ILE A O 1
ATOM 755 N N . PHE A 1 106 ? 13.592 -8.852 20.824 1.00 90.56 106 PHE A N 1
ATOM 756 C CA . PHE A 1 106 ? 12.555 -8.907 21.861 1.00 90.56 106 PHE A CA 1
ATOM 757 C C . PHE A 1 106 ? 11.952 -10.309 21.998 1.00 90.56 106 PHE A C 1
ATOM 759 O O . PHE A 1 106 ? 11.772 -10.791 23.118 1.00 90.56 106 PHE A O 1
ATOM 766 N N . MET A 1 107 ? 11.694 -10.986 20.877 1.00 89.00 107 MET A N 1
ATOM 767 C CA . MET A 1 107 ? 11.203 -12.361 20.877 1.00 89.00 107 MET A CA 1
ATOM 768 C C . MET A 1 107 ? 12.250 -13.340 21.425 1.00 89.00 107 MET A C 1
ATOM 770 O O . MET A 1 107 ? 11.912 -14.208 22.224 1.00 89.00 107 MET A O 1
ATOM 774 N N . ALA A 1 108 ? 13.530 -13.174 21.081 1.00 90.06 108 ALA A N 1
ATOM 775 C CA . ALA A 1 108 ? 14.615 -13.998 21.613 1.00 90.06 108 ALA A CA 1
ATOM 776 C C . ALA A 1 108 ? 14.759 -13.852 23.137 1.00 90.06 108 ALA A C 1
ATOM 778 O O . ALA A 1 108 ? 14.931 -14.848 23.837 1.00 90.06 108 ALA A O 1
ATOM 779 N N . ILE A 1 109 ? 14.619 -12.630 23.665 1.00 91.81 109 ILE A N 1
ATOM 780 C CA . ILE A 1 109 ? 14.609 -12.374 25.112 1.00 91.81 109 ILE A CA 1
ATOM 781 C C . ILE A 1 109 ? 13.418 -13.077 25.776 1.00 91.81 109 ILE A C 1
ATOM 783 O O . ILE A 1 109 ? 13.592 -13.689 26.827 1.00 91.81 109 ILE A O 1
ATOM 787 N N . ARG A 1 110 ? 12.225 -13.035 25.166 1.00 89.56 110 ARG A N 1
ATOM 788 C CA . ARG A 1 110 ? 11.026 -13.728 25.676 1.00 89.56 110 ARG A CA 1
ATOM 789 C C . ARG A 1 110 ? 11.149 -15.252 25.637 1.00 89.56 110 ARG A C 1
ATOM 791 O O . ARG A 1 110 ? 10.775 -15.923 26.594 1.00 89.56 110 ARG A O 1
ATOM 798 N N . LEU A 1 111 ? 11.727 -15.800 24.571 1.00 88.56 111 LEU A N 1
ATOM 799 C CA . LEU A 1 111 ? 12.051 -17.224 24.468 1.00 88.56 111 LEU A CA 1
ATOM 800 C C . LEU A 1 111 ? 13.050 -17.648 25.545 1.00 88.56 111 LEU A C 1
ATOM 802 O O . LEU A 1 111 ? 12.848 -18.673 26.192 1.00 88.56 111 LEU A O 1
ATOM 806 N N . ALA A 1 112 ? 14.090 -16.845 25.783 1.00 91.19 112 ALA A N 1
ATOM 807 C CA . ALA A 1 112 ? 15.052 -17.099 26.847 1.00 91.19 112 ALA A CA 1
ATOM 808 C C . ALA A 1 112 ? 14.389 -17.030 28.232 1.00 91.19 112 ALA A C 1
ATOM 810 O O . ALA A 1 112 ? 14.572 -17.941 29.035 1.00 91.19 112 ALA A O 1
ATOM 811 N N . SER A 1 113 ? 13.570 -16.008 28.514 1.00 90.75 113 SER A N 1
ATOM 812 C CA . SER A 1 113 ? 12.892 -15.886 29.812 1.00 90.75 113 SER A CA 1
ATOM 813 C C . SER A 1 113 ? 11.947 -17.056 30.084 1.00 90.75 113 SER A C 1
ATOM 815 O O . SER A 1 113 ? 11.886 -17.544 31.212 1.00 90.75 113 SER A O 1
ATOM 817 N N . TRP A 1 114 ? 11.266 -17.556 29.052 1.00 89.12 114 TRP A N 1
ATOM 818 C CA . TRP A 1 114 ? 10.484 -18.785 29.138 1.00 89.12 114 TRP A CA 1
ATOM 819 C C . TRP A 1 114 ? 11.356 -20.030 29.353 1.00 89.12 114 TRP A C 1
ATOM 821 O O . TRP A 1 114 ? 11.046 -20.835 30.227 1.00 89.12 114 TRP A O 1
ATOM 831 N N . ALA A 1 115 ? 12.469 -20.175 28.625 1.00 89.19 115 ALA A N 1
ATOM 832 C CA . ALA A 1 115 ? 13.377 -21.318 28.765 1.00 89.19 115 ALA A CA 1
ATOM 833 C C . ALA A 1 115 ? 13.981 -21.415 30.177 1.00 89.19 115 ALA A C 1
ATOM 835 O O . ALA A 1 115 ? 14.122 -22.507 30.725 1.00 89.19 115 ALA A O 1
ATOM 836 N N . PHE A 1 116 ? 14.261 -20.271 30.807 1.00 93.69 116 PHE A N 1
ATOM 837 C CA . PHE A 1 116 ? 14.686 -20.190 32.207 1.00 93.69 116 PHE A CA 1
ATOM 838 C C . PHE A 1 116 ? 13.520 -20.245 33.211 1.00 93.69 116 PHE A C 1
ATOM 840 O O . PHE A 1 116 ? 13.733 -20.058 34.406 1.00 93.69 116 PHE A O 1
ATOM 847 N N . SER A 1 117 ? 12.293 -20.513 32.749 1.00 88.25 117 SER A N 1
ATOM 848 C CA . SER A 1 117 ? 11.072 -20.602 33.564 1.00 88.25 117 SER A CA 1
ATOM 849 C C . SER A 1 117 ? 10.762 -19.340 34.388 1.00 88.25 117 SER A C 1
ATOM 851 O O . SER A 1 117 ? 10.098 -19.415 35.419 1.00 88.25 117 SER A O 1
ATOM 853 N N . LEU A 1 118 ? 11.214 -18.164 33.932 1.00 86.81 118 LEU A N 1
ATOM 854 C CA . LEU A 1 118 ? 10.972 -16.871 34.589 1.00 86.81 118 LEU A CA 1
ATOM 855 C C . LEU A 1 118 ? 9.558 -16.338 34.319 1.00 86.81 118 LEU A C 1
ATOM 857 O O . LEU A 1 118 ? 9.015 -15.581 35.120 1.00 86.81 118 LEU A O 1
ATOM 861 N N . THR A 1 119 ? 8.962 -16.716 33.185 1.00 86.31 119 THR A N 1
ATOM 862 C CA . THR A 1 119 ? 7.642 -16.247 32.741 1.00 86.31 119 THR A CA 1
ATOM 863 C C . THR A 1 119 ? 6.855 -17.374 32.066 1.00 86.31 119 THR A C 1
ATOM 865 O O . THR A 1 119 ? 7.432 -18.085 31.239 1.00 86.31 119 THR A O 1
ATOM 868 N N . PRO A 1 120 ? 5.549 -17.535 32.355 1.00 87.62 120 PRO A N 1
ATOM 869 C CA . PRO A 1 120 ? 4.701 -18.491 31.648 1.00 87.62 120 PRO A CA 1
ATOM 870 C C . PRO A 1 120 ? 4.472 -18.055 30.195 1.00 87.62 120 PRO A C 1
ATOM 872 O O . PRO A 1 120 ? 4.466 -16.862 29.896 1.00 87.62 120 PRO A O 1
ATOM 875 N N . TRP A 1 121 ? 4.260 -19.024 29.303 1.00 86.62 121 TRP A N 1
ATOM 876 C CA . TRP A 1 121 ? 3.990 -18.760 27.889 1.00 86.62 121 TRP A CA 1
ATOM 877 C C . TRP A 1 121 ? 2.537 -18.320 27.681 1.00 86.62 121 TRP A C 1
ATOM 879 O O . TRP A 1 121 ? 1.608 -19.037 28.066 1.00 86.62 121 TRP A O 1
ATOM 889 N N . GLY A 1 122 ? 2.328 -17.154 27.072 1.00 87.69 122 GLY A N 1
ATOM 890 C CA . GLY A 1 122 ? 1.004 -16.623 26.766 1.00 87.69 122 GLY A CA 1
ATOM 891 C C . GLY A 1 122 ? 0.514 -16.977 25.359 1.00 87.69 122 GLY A C 1
ATOM 892 O O . GLY A 1 122 ? 1.288 -17.226 24.435 1.00 87.69 122 GLY A O 1
ATOM 893 N N . ALA A 1 123 ? -0.806 -16.919 25.158 1.00 84.94 123 ALA A N 1
ATOM 894 C CA . ALA A 1 123 ? -1.396 -16.965 23.814 1.00 84.94 123 ALA A CA 1
ATOM 895 C C . ALA A 1 123 ? -0.927 -15.778 22.943 1.00 84.94 123 ALA A C 1
ATOM 897 O O . ALA A 1 123 ? -0.764 -15.899 21.727 1.00 84.94 123 ALA A O 1
ATOM 898 N N . GLU A 1 124 ? -0.626 -14.641 23.569 1.00 83.94 124 GLU A N 1
ATOM 899 C CA . GLU A 1 124 ? -0.040 -13.477 22.900 1.00 83.94 124 GLU A CA 1
ATOM 900 C C . GLU A 1 124 ? 1.347 -13.804 22.321 1.00 83.94 124 GLU A C 1
ATOM 902 O O . GLU A 1 124 ? 1.599 -13.521 21.149 1.00 83.94 124 GLU A O 1
ATOM 907 N N . ASP A 1 125 ? 2.199 -14.512 23.073 1.00 87.12 125 ASP A N 1
ATOM 908 C CA . ASP A 1 125 ? 3.540 -14.909 22.622 1.00 87.12 125 ASP A CA 1
ATOM 909 C C . ASP A 1 125 ? 3.476 -15.876 21.423 1.00 87.12 125 ASP A C 1
ATOM 911 O O . ASP A 1 125 ? 4.256 -15.743 20.474 1.00 87.12 125 ASP A O 1
ATOM 915 N N . THR A 1 126 ? 2.499 -16.801 21.395 1.00 86.81 126 THR A N 1
ATOM 916 C CA . THR A 1 126 ? 2.276 -17.672 20.217 1.00 86.81 126 THR A CA 1
ATOM 917 C C . THR A 1 126 ? 1.885 -16.884 18.970 1.00 86.81 126 THR A C 1
ATOM 919 O O . THR A 1 126 ? 2.364 -17.182 17.876 1.00 86.81 126 THR A O 1
ATOM 922 N N . THR A 1 127 ? 1.046 -15.859 19.133 1.00 85.50 127 THR A N 1
ATOM 923 C CA . THR A 1 127 ? 0.526 -15.067 18.013 1.00 85.50 127 THR A CA 1
ATOM 924 C C . THR A 1 127 ? 1.644 -14.245 17.378 1.00 85.50 127 THR A C 1
ATOM 926 O O . THR A 1 127 ? 1.810 -14.254 16.159 1.00 85.50 127 THR A O 1
ATOM 929 N N . VAL A 1 128 ? 2.471 -13.596 18.203 1.00 85.12 128 VAL A N 1
ATOM 930 C CA . VAL A 1 128 ? 3.616 -12.806 17.726 1.00 85.12 128 VAL A CA 1
ATOM 931 C C . VAL A 1 128 ? 4.683 -13.703 17.091 1.00 85.12 128 VAL A C 1
ATOM 933 O O . VAL A 1 128 ? 5.247 -13.348 16.056 1.00 85.12 128 VAL A O 1
ATOM 936 N N . SER A 1 129 ? 4.934 -14.887 17.658 1.00 85.00 129 SER A N 1
ATOM 937 C CA . SER A 1 129 ? 5.887 -15.852 17.090 1.00 85.00 129 SER A CA 1
ATOM 938 C C . SER A 1 129 ? 5.465 -16.309 15.693 1.00 85.00 129 SER A C 1
ATOM 940 O O . SER A 1 129 ? 6.275 -16.310 14.767 1.00 85.00 129 SER A O 1
ATOM 942 N N . LEU A 1 130 ? 4.183 -16.642 15.517 1.00 86.44 130 LEU A N 1
ATOM 943 C CA . LEU A 1 130 ? 3.635 -17.037 14.221 1.00 86.44 130 LEU A CA 1
ATOM 944 C C . LEU A 1 130 ? 3.713 -15.896 13.196 1.00 86.44 130 LEU A C 1
ATOM 946 O O . LEU A 1 130 ? 4.115 -16.130 12.056 1.00 86.44 130 LEU A O 1
ATOM 950 N N . ALA A 1 131 ? 3.384 -14.665 13.602 1.00 84.75 131 ALA A N 1
ATOM 951 C CA . ALA A 1 131 ? 3.468 -13.493 12.734 1.00 84.75 131 ALA A CA 1
ATOM 952 C C . ALA A 1 131 ? 4.901 -13.255 12.225 1.00 84.75 131 ALA A C 1
ATOM 954 O O . ALA A 1 131 ? 5.096 -13.050 11.029 1.00 84.75 131 ALA A O 1
ATOM 955 N N . LEU A 1 132 ? 5.914 -13.366 13.093 1.00 83.50 132 LEU A N 1
ATOM 956 C CA . LEU A 1 132 ? 7.322 -13.214 12.702 1.00 83.50 132 LEU A CA 1
ATOM 957 C C . LEU A 1 132 ? 7.781 -14.291 11.713 1.00 83.50 132 LEU A C 1
ATOM 959 O O . LEU A 1 132 ? 8.464 -13.975 10.739 1.00 83.50 132 LEU A O 1
ATOM 963 N N . ILE A 1 133 ? 7.388 -15.547 11.936 1.00 85.31 133 ILE A N 1
ATOM 964 C CA . ILE A 1 133 ? 7.751 -16.663 11.052 1.00 85.31 133 ILE A CA 1
ATOM 965 C C . ILE A 1 133 ? 7.139 -16.477 9.659 1.00 85.31 133 ILE A C 1
ATOM 967 O O . ILE A 1 133 ? 7.810 -16.725 8.659 1.00 85.31 133 ILE A O 1
ATOM 971 N N . LEU A 1 134 ? 5.888 -16.013 9.578 1.00 84.38 134 LEU A N 1
ATOM 972 C CA . LEU A 1 134 ? 5.189 -15.793 8.308 1.00 84.38 134 LEU A CA 1
ATOM 973 C C . LEU A 1 134 ? 5.620 -14.506 7.589 1.00 84.38 134 LEU A C 1
ATOM 975 O O . LEU A 1 134 ? 5.554 -14.443 6.360 1.00 84.38 134 LEU A O 1
ATOM 979 N N . PHE A 1 135 ? 6.091 -13.497 8.326 1.00 82.31 135 PHE A N 1
ATOM 980 C CA . PHE A 1 135 ? 6.519 -12.217 7.758 1.00 82.31 135 PHE A CA 1
ATOM 981 C C . PHE A 1 135 ? 7.783 -12.340 6.894 1.00 82.31 135 PHE A C 1
ATOM 983 O O . PHE A 1 135 ? 7.896 -11.649 5.885 1.00 82.31 135 PHE A O 1
ATOM 990 N N . ILE A 1 136 ? 8.711 -13.236 7.251 1.00 77.38 136 ILE A N 1
ATOM 991 C CA . ILE A 1 136 ? 9.969 -13.450 6.513 1.00 77.38 136 ILE A CA 1
ATOM 992 C C . ILE A 1 136 ? 9.722 -13.893 5.054 1.00 77.38 136 ILE A C 1
ATOM 994 O O . ILE A 1 136 ? 10.260 -13.249 4.153 1.00 77.38 136 ILE A O 1
ATOM 998 N N . PRO A 1 137 ? 8.936 -14.954 4.774 1.00 76.31 137 PRO A N 1
ATOM 999 C CA . PRO A 1 137 ? 8.694 -15.400 3.402 1.00 76.31 137 PRO A CA 1
ATOM 1000 C C . PRO A 1 137 ? 7.635 -14.572 2.657 1.00 76.31 137 PRO A C 1
ATOM 1002 O O . PRO A 1 137 ? 7.730 -14.438 1.439 1.00 76.31 137 PRO A O 1
ATOM 1005 N N . PHE A 1 138 ? 6.627 -14.020 3.348 1.00 79.44 138 PHE A N 1
ATOM 1006 C CA . PHE A 1 138 ? 5.468 -13.386 2.701 1.00 79.44 138 PHE A CA 1
ATOM 1007 C C . PHE A 1 138 ? 5.051 -12.057 3.360 1.00 79.44 138 PHE A C 1
ATOM 1009 O O . PHE A 1 138 ? 3.929 -11.933 3.862 1.00 79.44 138 PHE A O 1
ATOM 1016 N N . PRO A 1 139 ? 5.899 -11.014 3.308 1.00 76.31 139 PRO A N 1
ATOM 1017 C CA . PRO A 1 139 ? 5.653 -9.752 4.011 1.00 76.31 139 PRO A CA 1
ATOM 1018 C C . PRO A 1 139 ? 4.378 -9.038 3.536 1.00 76.31 139 PRO A C 1
ATOM 1020 O O . PRO A 1 139 ? 3.648 -8.461 4.340 1.00 76.31 139 PRO A O 1
ATOM 1023 N N . THR A 1 140 ? 4.065 -9.104 2.238 1.00 78.56 140 THR A N 1
ATOM 1024 C CA . THR A 1 140 ? 2.879 -8.445 1.667 1.00 78.56 140 THR A CA 1
ATOM 1025 C C . THR A 1 140 ? 1.575 -9.085 2.143 1.00 78.56 140 THR A C 1
ATOM 1027 O O . THR A 1 140 ? 0.629 -8.367 2.458 1.00 78.56 140 THR A O 1
ATOM 1030 N N . LEU A 1 141 ? 1.519 -10.420 2.236 1.00 85.56 141 LEU A N 1
ATOM 1031 C CA . LEU A 1 141 ? 0.320 -11.131 2.697 1.00 85.56 141 LEU A CA 1
ATOM 1032 C C . LEU A 1 141 ? 0.054 -10.860 4.177 1.00 85.56 141 LEU A C 1
ATOM 1034 O O . LEU A 1 141 ? -1.078 -10.560 4.552 1.00 85.56 141 LEU A O 1
ATOM 1038 N N . VAL A 1 142 ? 1.108 -10.908 4.995 1.00 85.56 142 VAL A N 1
ATOM 1039 C CA . VAL A 1 142 ? 1.020 -10.610 6.429 1.00 85.56 142 VAL A CA 1
ATOM 1040 C C . VAL A 1 142 ? 0.523 -9.182 6.648 1.00 85.56 142 VAL A C 1
ATOM 1042 O O . VAL A 1 142 ? -0.438 -8.983 7.383 1.00 85.56 142 VAL A O 1
ATOM 1045 N N . LEU A 1 143 ? 1.053 -8.204 5.905 1.00 84.50 143 LEU A N 1
ATOM 1046 C CA . LEU A 1 143 ? 0.612 -6.811 6.001 1.00 84.50 143 LEU A CA 1
ATOM 1047 C C . LEU A 1 143 ? -0.882 -6.630 5.679 1.00 84.50 143 LEU A C 1
ATOM 1049 O O . LEU A 1 143 ? -1.564 -5.867 6.365 1.00 84.50 143 LEU A O 1
ATOM 1053 N N . ILE A 1 144 ? -1.404 -7.296 4.643 1.00 89.19 144 ILE A N 1
ATOM 1054 C CA . ILE A 1 144 ? -2.831 -7.214 4.276 1.00 89.19 144 ILE A CA 1
ATOM 1055 C C . ILE A 1 144 ? -3.706 -7.747 5.419 1.00 89.19 144 ILE A C 1
ATOM 1057 O O . ILE A 1 144 ? -4.685 -7.104 5.809 1.00 89.19 144 ILE A O 1
ATOM 1061 N N . ILE A 1 145 ? -3.330 -8.898 5.981 1.00 90.81 145 ILE A N 1
ATOM 1062 C CA . ILE A 1 145 ? -4.066 -9.551 7.067 1.00 90.81 145 ILE A CA 1
ATOM 1063 C C . ILE A 1 145 ? -4.003 -8.706 8.346 1.00 90.81 145 ILE A C 1
ATOM 1065 O O . ILE A 1 145 ? -5.040 -8.464 8.966 1.00 90.81 145 ILE A O 1
ATOM 1069 N N . ASP A 1 146 ? -2.826 -8.197 8.705 1.00 88.81 146 ASP A N 1
ATOM 1070 C CA . ASP A 1 146 ? -2.620 -7.378 9.901 1.00 88.81 146 ASP A CA 1
ATOM 1071 C C . ASP A 1 146 ? -3.464 -6.102 9.868 1.00 88.81 146 ASP A C 1
ATOM 1073 O O . ASP A 1 146 ? -4.140 -5.774 10.847 1.00 88.81 146 ASP A O 1
ATOM 1077 N N . LEU A 1 147 ? -3.497 -5.401 8.729 1.00 89.62 147 LEU A N 1
ATOM 1078 C CA . LEU A 1 147 ? -4.337 -4.212 8.574 1.00 89.62 147 LEU A CA 1
ATOM 1079 C C . LEU A 1 147 ? -5.821 -4.548 8.748 1.00 89.62 147 LEU A C 1
ATOM 1081 O O . LEU A 1 147 ? -6.531 -3.826 9.447 1.00 89.62 147 LEU A O 1
ATOM 1085 N N . ALA A 1 148 ? -6.295 -5.655 8.176 1.00 93.62 148 ALA A N 1
ATOM 1086 C CA . ALA A 1 148 ? -7.679 -6.085 8.346 1.00 93.62 148 ALA A CA 1
ATOM 1087 C C . ALA A 1 148 ? -8.006 -6.445 9.808 1.00 93.62 148 ALA A C 1
ATOM 1089 O O . ALA A 1 148 ? -9.093 -6.108 10.289 1.00 93.62 148 ALA A O 1
ATOM 1090 N N . LEU A 1 149 ? -7.079 -7.086 10.529 1.00 91.75 149 LEU A N 1
ATOM 1091 C CA . LEU A 1 149 ? -7.236 -7.461 11.939 1.00 91.75 149 LEU A CA 1
ATOM 1092 C C . LEU A 1 149 ? -7.237 -6.245 12.871 1.00 91.75 149 LEU A C 1
ATOM 1094 O O . LEU A 1 149 ? -8.078 -6.170 13.769 1.00 91.75 149 LEU A O 1
ATOM 1098 N N . ILE A 1 150 ? -6.363 -5.262 12.633 1.00 90.69 150 ILE A N 1
ATOM 1099 C CA . ILE A 1 150 ? -6.356 -3.996 13.381 1.00 90.69 150 ILE A CA 1
ATOM 1100 C C . ILE A 1 150 ? -7.725 -3.323 13.265 1.00 90.69 150 ILE A C 1
ATOM 1102 O O . ILE A 1 150 ? -8.326 -2.963 14.280 1.00 90.69 150 ILE A O 1
ATOM 1106 N N . LYS A 1 151 ? -8.269 -3.222 12.049 1.00 91.38 151 LYS A N 1
ATOM 1107 C CA . LYS A 1 151 ? -9.589 -2.619 11.811 1.00 91.38 151 LYS A CA 1
ATOM 1108 C C . LYS A 1 151 ? -10.705 -3.405 12.478 1.00 91.38 151 LYS A C 1
ATOM 1110 O O . LYS A 1 151 ? -11.566 -2.811 13.125 1.00 91.38 151 LYS A O 1
ATOM 1115 N N . ALA A 1 152 ? -10.646 -4.732 12.398 1.00 93.94 152 ALA A N 1
ATOM 1116 C CA . ALA A 1 152 ? -11.585 -5.597 13.094 1.00 93.94 152 ALA A CA 1
ATOM 1117 C C . ALA A 1 152 ? -11.562 -5.356 14.613 1.00 93.94 152 ALA A C 1
ATOM 1119 O O . ALA A 1 152 ? -12.621 -5.227 15.225 1.00 93.94 152 ALA A O 1
ATOM 1120 N N . SER A 1 153 ? -10.378 -5.216 15.223 1.00 93.00 153 SER A N 1
ATOM 1121 C CA . SER A 1 153 ? -10.248 -4.945 16.662 1.00 93.00 153 SER A CA 1
ATOM 1122 C C . SER A 1 153 ? -10.935 -3.636 17.080 1.00 93.00 153 SER A C 1
ATOM 1124 O O . SER A 1 153 ? -11.681 -3.612 18.063 1.00 93.00 153 SER A O 1
ATOM 1126 N N . ILE A 1 154 ? -10.769 -2.569 16.289 1.00 90.44 154 ILE A N 1
ATOM 1127 C CA . ILE A 1 154 ? -11.396 -1.260 16.523 1.00 90.44 154 ILE A CA 1
ATOM 1128 C C . ILE A 1 154 ? -12.916 -1.368 16.378 1.00 90.44 154 ILE A C 1
ATOM 1130 O O . ILE A 1 154 ? -13.674 -0.815 17.175 1.00 90.44 154 ILE A O 1
ATOM 1134 N N . LEU A 1 155 ? -13.385 -2.121 15.388 1.00 92.38 155 LEU A N 1
ATOM 1135 C CA . LEU A 1 155 ? -14.807 -2.284 15.127 1.00 92.38 155 LEU A CA 1
ATOM 1136 C C . LEU A 1 155 ? -15.508 -3.105 16.220 1.00 92.38 155 LEU A C 1
ATOM 1138 O O . LEU A 1 155 ? -16.606 -2.747 16.651 1.00 92.38 155 LEU A O 1
ATOM 1142 N N . TYR A 1 156 ? -14.852 -4.146 16.743 1.00 93.12 156 TYR A N 1
ATOM 1143 C CA . TYR A 1 156 ? -15.328 -4.883 17.917 1.00 93.12 156 TYR A CA 1
ATOM 1144 C C . TYR A 1 156 ? -15.354 -4.014 19.174 1.00 93.12 156 TYR A C 1
ATOM 1146 O O . TYR A 1 156 ? -16.310 -4.077 19.952 1.00 93.12 156 TYR A O 1
ATOM 1154 N N . LEU A 1 157 ? -14.354 -3.153 19.355 1.00 89.69 157 LEU A N 1
ATOM 1155 C CA . LEU A 1 157 ? -14.367 -2.152 20.415 1.00 89.69 157 LEU A CA 1
ATOM 1156 C C . LEU A 1 157 ? -15.578 -1.208 20.268 1.00 89.69 157 LEU A C 1
ATOM 1158 O O . LEU A 1 157 ? -16.267 -0.950 21.255 1.00 89.69 157 LEU A O 1
ATOM 1162 N N . TYR A 1 158 ? -15.909 -0.750 19.057 1.00 87.44 158 TYR A N 1
ATOM 1163 C CA . TYR A 1 158 ? -17.097 0.081 18.814 1.00 87.44 158 TYR A CA 1
ATOM 1164 C C . TYR A 1 158 ? -18.411 -0.663 19.057 1.00 87.44 158 TYR A C 1
ATOM 1166 O O . TYR A 1 158 ? -19.321 -0.088 19.656 1.00 87.44 158 TYR A O 1
ATOM 1174 N N . LEU A 1 159 ? -18.500 -1.941 18.676 1.00 89.69 159 LEU A N 1
ATOM 1175 C CA . LEU A 1 159 ? -19.645 -2.801 18.994 1.00 89.69 159 LEU A CA 1
ATOM 1176 C C . LEU A 1 159 ? -19.842 -2.966 20.508 1.00 89.69 159 LEU A C 1
ATOM 1178 O O . LEU A 1 159 ? -20.979 -3.065 20.965 1.00 89.69 159 LEU A O 1
ATOM 1182 N N . ARG A 1 160 ? -18.753 -2.974 21.288 1.00 88.62 160 ARG A N 1
ATOM 1183 C CA . ARG A 1 160 ? -18.803 -3.026 22.757 1.00 88.62 160 ARG A CA 1
ATOM 1184 C C . ARG A 1 160 ? -19.225 -1.693 23.378 1.00 88.62 160 ARG A C 1
ATOM 1186 O O . ARG A 1 160 ? -19.885 -1.687 24.413 1.00 88.62 160 ARG A O 1
ATOM 1193 N N . VAL A 1 161 ? -18.835 -0.566 22.785 1.00 85.38 161 VAL A N 1
ATOM 1194 C CA . VAL A 1 161 ? -19.154 0.773 23.308 1.00 85.38 161 VAL A CA 1
ATOM 1195 C C . VAL A 1 161 ? -20.600 1.168 22.985 1.00 85.38 161 VAL A C 1
ATOM 1197 O O . VAL A 1 161 ? -21.333 1.614 23.872 1.00 85.38 161 VAL A O 1
ATOM 1200 N N . PHE A 1 162 ? -21.042 0.989 21.739 1.00 82.31 162 PHE A N 1
ATOM 1201 C CA . PHE A 1 162 ? -22.357 1.433 21.278 1.00 82.31 162 PHE A CA 1
ATOM 1202 C C . PHE A 1 162 ? -23.372 0.287 21.254 1.00 82.31 162 PHE A C 1
ATOM 1204 O O . PHE A 1 162 ? -23.267 -0.655 20.476 1.00 82.31 162 PHE A O 1
ATOM 1211 N N . HIS A 1 163 ? -24.426 0.416 22.059 1.00 84.31 163 HIS A N 1
ATOM 1212 C CA . HIS A 1 163 ? -25.471 -0.607 22.182 1.00 84.31 163 HIS A CA 1
ATOM 1213 C C . HIS A 1 163 ? -26.694 -0.371 21.268 1.00 84.31 163 HIS A C 1
ATOM 1215 O O . HIS A 1 163 ? -27.665 -1.120 21.338 1.00 84.31 163 HIS A O 1
ATOM 1221 N N . VAL A 1 164 ? -26.662 0.639 20.390 1.00 86.88 164 VAL A N 1
ATOM 1222 C CA . VAL A 1 164 ? -27.779 0.998 19.493 1.00 86.88 164 VAL A CA 1
ATOM 1223 C C . VAL A 1 164 ? -27.867 0.023 18.311 1.00 86.88 164 VAL A C 1
ATOM 1225 O O . VAL A 1 164 ? -26.897 -0.140 17.571 1.00 86.88 164 VAL A O 1
ATOM 1228 N N . SER A 1 165 ? -29.032 -0.597 18.098 1.00 87.62 165 SER A N 1
ATOM 1229 C CA . SER A 1 165 ? -29.248 -1.658 17.096 1.00 87.62 165 SER A CA 1
ATOM 1230 C C . SER A 1 165 ? -28.929 -1.234 15.658 1.00 87.62 165 SER A C 1
ATOM 1232 O O . SER A 1 165 ? -28.207 -1.952 14.967 1.00 87.62 165 SER A O 1
ATOM 1234 N N . SER A 1 166 ? -29.375 -0.051 15.220 1.00 89.25 166 SER A N 1
ATOM 1235 C CA . SER A 1 166 ? -29.100 0.450 13.862 1.00 89.25 166 SER A CA 1
ATOM 1236 C C . SER A 1 166 ? -27.603 0.639 13.602 1.00 89.25 166 SER A C 1
ATOM 1238 O O . SER A 1 166 ? -27.104 0.293 12.536 1.00 89.25 166 SER A O 1
ATOM 1240 N N . ILE A 1 167 ? -26.859 1.136 14.594 1.00 87.75 167 ILE A N 1
ATOM 1241 C CA . ILE A 1 167 ? -25.406 1.327 14.483 1.00 87.75 167 ILE A CA 1
ATOM 1242 C C . ILE A 1 167 ? -24.681 -0.012 14.518 1.00 87.75 167 ILE A C 1
ATOM 1244 O O . ILE A 1 167 ? -23.749 -0.221 13.748 1.00 87.75 167 ILE A O 1
ATOM 1248 N N . ARG A 1 168 ? -25.140 -0.956 15.344 1.00 91.25 168 ARG A N 1
ATOM 1249 C CA . ARG A 1 168 ? -24.593 -2.315 15.358 1.00 91.25 168 ARG A CA 1
ATOM 1250 C C . ARG A 1 168 ? -24.743 -3.005 14.005 1.00 91.25 168 ARG A C 1
ATOM 1252 O O . ARG A 1 168 ? -23.805 -3.678 13.596 1.00 91.25 168 ARG A O 1
ATOM 1259 N N . ALA A 1 169 ? -25.857 -2.808 13.297 1.00 94.25 169 ALA A N 1
ATOM 1260 C CA . ALA A 1 169 ? -26.023 -3.335 11.942 1.00 94.25 169 ALA A CA 1
ATOM 1261 C C . ALA A 1 169 ? -24.980 -2.753 10.969 1.00 94.25 169 ALA A C 1
ATOM 1263 O O . ALA A 1 169 ? -24.348 -3.504 10.230 1.00 94.25 169 ALA A O 1
ATOM 1264 N N . ILE A 1 170 ? -24.729 -1.439 11.027 1.00 94.38 170 ILE A N 1
ATOM 1265 C CA . ILE A 1 170 ? -23.705 -0.773 10.200 1.00 94.38 170 ILE A CA 1
ATOM 1266 C C . ILE A 1 170 ? -22.290 -1.259 10.554 1.00 94.38 170 ILE A C 1
ATOM 1268 O O . ILE A 1 170 ? -21.476 -1.497 9.662 1.00 94.38 170 ILE A O 1
ATOM 1272 N N . LEU A 1 171 ? -21.993 -1.440 11.844 1.00 94.19 171 LEU A N 1
ATOM 1273 C CA . LEU A 1 171 ? -20.704 -1.952 12.316 1.00 94.19 171 LEU A CA 1
ATOM 1274 C C . LEU A 1 171 ? -20.475 -3.400 11.862 1.00 94.19 171 LEU A C 1
ATOM 1276 O O . LEU A 1 171 ? -19.419 -3.701 11.321 1.00 94.19 171 LEU A O 1
ATOM 1280 N N . TRP A 1 172 ? -21.466 -4.285 11.990 1.00 95.62 172 TRP A N 1
ATOM 1281 C CA . TRP A 1 172 ? -21.367 -5.648 11.453 1.00 95.62 172 TRP A CA 1
ATOM 1282 C C . TRP A 1 172 ? -21.236 -5.662 9.926 1.00 95.62 172 TRP A C 1
ATOM 1284 O O . TRP A 1 172 ? -20.412 -6.407 9.400 1.00 95.62 172 TRP A O 1
ATOM 1294 N N . GLY A 1 173 ? -21.967 -4.800 9.215 1.00 96.12 173 GLY A N 1
ATOM 1295 C CA . GLY A 1 173 ? -21.811 -4.635 7.768 1.00 96.12 173 GLY A CA 1
ATOM 1296 C C . GLY A 1 173 ? -20.396 -4.196 7.378 1.00 96.12 173 GLY A C 1
ATOM 1297 O O . GLY A 1 173 ? -19.797 -4.768 6.471 1.00 96.12 173 GLY A O 1
ATOM 1298 N N . THR A 1 174 ? -19.820 -3.247 8.121 1.00 95.31 174 THR A N 1
ATOM 1299 C CA . THR A 1 174 ? -18.435 -2.788 7.921 1.00 95.31 174 THR A CA 1
ATOM 1300 C C . THR A 1 174 ? -17.428 -3.906 8.225 1.00 95.31 174 THR A C 1
ATOM 1302 O O . THR A 1 174 ? -16.438 -4.039 7.510 1.00 95.31 174 THR A O 1
ATOM 1305 N N . GLN A 1 175 ? -17.696 -4.759 9.223 1.00 96.06 175 GLN A N 1
ATOM 1306 C CA . GLN A 1 175 ? -16.837 -5.902 9.557 1.00 96.06 175 GLN A CA 1
ATOM 1307 C C . GLN A 1 175 ? -16.801 -6.915 8.416 1.00 96.06 175 GLN A C 1
ATOM 1309 O O . GLN A 1 175 ? -15.726 -7.353 8.008 1.00 96.06 175 GLN A O 1
ATOM 1314 N N . VAL A 1 176 ? -17.975 -7.274 7.893 1.00 97.12 176 VAL A N 1
ATOM 1315 C CA . VAL A 1 176 ? -18.098 -8.197 6.759 1.00 97.12 176 VAL A CA 1
ATOM 1316 C C . VAL A 1 176 ? -17.387 -7.618 5.541 1.00 97.12 176 VAL A C 1
ATOM 1318 O O . VAL A 1 176 ? -16.593 -8.312 4.916 1.00 97.12 176 VAL A O 1
ATOM 1321 N N . PHE A 1 177 ? -17.593 -6.334 5.248 1.00 96.62 177 PHE A N 1
ATOM 1322 C CA . PHE A 1 177 ? -16.925 -5.663 4.137 1.00 96.62 177 PHE A CA 1
ATOM 1323 C C . PHE A 1 177 ? -15.391 -5.663 4.275 1.00 96.62 177 PHE A C 1
ATOM 1325 O O . PHE A 1 177 ? -14.693 -5.991 3.319 1.00 96.62 177 PHE A O 1
ATOM 1332 N N . ASN A 1 178 ? -14.855 -5.384 5.468 1.00 95.81 178 ASN A N 1
ATOM 1333 C CA . ASN A 1 178 ? -13.416 -5.447 5.745 1.00 95.81 178 ASN A CA 1
ATOM 1334 C C . ASN A 1 178 ? -12.836 -6.859 5.523 1.00 95.81 178 ASN A C 1
ATOM 1336 O O . ASN A 1 178 ? -11.784 -7.007 4.903 1.00 95.81 178 ASN A O 1
ATOM 1340 N N . LEU A 1 179 ? -13.538 -7.906 5.973 1.00 95.50 179 LEU A N 1
ATOM 1341 C CA . LEU A 1 179 ? -13.120 -9.297 5.758 1.00 95.50 179 LEU A CA 1
ATOM 1342 C C . LEU A 1 179 ? -13.184 -9.708 4.281 1.00 95.50 179 LEU A C 1
ATOM 1344 O O . LEU A 1 179 ? -12.287 -10.402 3.799 1.00 95.50 179 LEU A O 1
ATOM 1348 N N . LEU A 1 180 ? -14.209 -9.259 3.551 1.00 96.50 180 LEU A N 1
ATOM 1349 C CA . LEU A 1 180 ? -14.331 -9.498 2.112 1.00 96.50 180 LEU A CA 1
ATOM 1350 C C . LEU A 1 180 ? -13.189 -8.837 1.338 1.00 96.50 180 LEU A C 1
ATOM 1352 O O . LEU A 1 180 ? -12.588 -9.483 0.483 1.00 96.50 180 LEU A O 1
ATOM 1356 N N . LEU A 1 181 ? -12.845 -7.589 1.669 1.00 95.25 181 LEU A N 1
ATOM 1357 C CA . LEU A 1 181 ? -11.708 -6.902 1.060 1.00 95.25 181 LEU A CA 1
ATOM 1358 C C . LEU A 1 181 ? -10.388 -7.615 1.355 1.00 95.25 181 LEU A C 1
ATOM 1360 O O . LEU A 1 181 ? -9.616 -7.847 0.430 1.00 95.25 181 LEU A O 1
ATOM 1364 N N . CYS A 1 182 ? -10.149 -8.016 2.607 1.00 95.06 182 CYS A N 1
ATOM 1365 C CA . CYS A 1 182 ? -8.963 -8.793 2.973 1.00 95.06 182 CYS A CA 1
ATOM 1366 C C . CYS A 1 182 ? -8.857 -10.073 2.133 1.00 95.06 182 CYS A C 1
ATOM 1368 O O . CYS A 1 182 ? -7.841 -10.312 1.484 1.00 95.06 182 CYS A O 1
ATOM 1370 N N . THR A 1 183 ? -9.945 -10.843 2.065 1.00 95.38 183 THR A N 1
ATOM 1371 C CA . THR A 1 183 ? -9.998 -12.087 1.287 1.00 95.38 183 THR A CA 1
ATOM 1372 C C . THR A 1 183 ? -9.726 -11.831 -0.196 1.00 95.38 183 THR A C 1
ATOM 1374 O O . THR A 1 183 ? -8.931 -12.538 -0.809 1.00 95.38 183 THR A O 1
ATOM 1377 N N . LEU A 1 184 ? -10.334 -10.790 -0.772 1.00 95.62 184 LEU A N 1
ATOM 1378 C CA . LEU A 1 184 ? -10.148 -10.421 -2.172 1.00 95.62 184 LEU A CA 1
ATOM 1379 C C . LEU A 1 184 ? -8.693 -10.050 -2.476 1.00 95.62 184 LEU A C 1
ATOM 1381 O O . LEU A 1 184 ? -8.127 -10.565 -3.436 1.00 95.62 184 LEU A O 1
ATOM 1385 N N . PHE A 1 185 ? -8.065 -9.207 -1.656 1.00 93.88 185 PHE A N 1
ATOM 1386 C CA . PHE A 1 185 ? -6.676 -8.804 -1.876 1.00 93.88 185 PHE A CA 1
ATOM 1387 C C . PHE A 1 185 ? -5.686 -9.947 -1.654 1.00 93.88 185 PHE A C 1
ATOM 1389 O O . PHE A 1 185 ? -4.729 -10.054 -2.414 1.00 93.88 185 PHE A O 1
ATOM 1396 N N . VAL A 1 186 ? -5.943 -10.846 -0.701 1.00 92.31 186 VAL A N 1
ATOM 1397 C CA . VAL A 1 186 ? -5.147 -12.072 -0.533 1.00 92.31 186 VAL A CA 1
ATOM 1398 C C . VAL A 1 186 ? -5.221 -12.942 -1.789 1.00 92.31 186 VAL A C 1
ATOM 1400 O O . VAL A 1 186 ? -4.187 -13.380 -2.291 1.00 92.3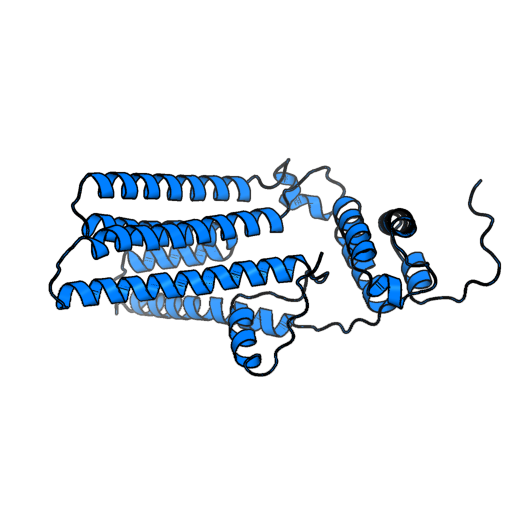1 186 VAL A O 1
ATOM 1403 N N . LEU A 1 187 ? -6.419 -13.150 -2.347 1.00 92.50 187 LEU A N 1
ATOM 1404 C CA . LEU A 1 187 ? -6.584 -13.914 -3.585 1.00 92.50 187 LEU A CA 1
ATOM 1405 C C . LEU A 1 187 ? -5.886 -13.238 -4.769 1.00 92.50 187 LEU A C 1
ATOM 1407 O O . LEU A 1 187 ? -5.194 -13.915 -5.523 1.00 92.50 187 LEU A O 1
ATOM 1411 N N . VAL A 1 188 ? -6.006 -11.916 -4.910 1.00 91.19 188 VAL A N 1
ATOM 1412 C CA . VAL A 1 188 ? -5.302 -11.161 -5.959 1.00 91.19 188 VAL A CA 1
ATOM 1413 C C . VAL A 1 188 ? -3.789 -11.294 -5.808 1.00 91.19 188 VAL A C 1
ATOM 1415 O O . VAL A 1 188 ? -3.115 -11.527 -6.802 1.00 91.19 188 VAL A O 1
ATOM 1418 N N . SER A 1 189 ? -3.246 -11.206 -4.590 1.00 84.75 189 SER A N 1
ATOM 1419 C CA . SER A 1 189 ? -1.807 -11.367 -4.350 1.00 84.75 189 SER A CA 1
ATOM 1420 C C . SER A 1 189 ? -1.298 -12.773 -4.682 1.00 84.75 189 SER A C 1
ATOM 1422 O O . SER A 1 189 ? -0.182 -12.909 -5.176 1.00 84.75 189 SER A O 1
ATOM 1424 N N . ILE A 1 190 ? -2.101 -13.816 -4.452 1.00 86.38 190 ILE A N 1
ATOM 1425 C CA . ILE A 1 190 ? -1.735 -15.199 -4.801 1.00 86.38 190 ILE A CA 1
ATOM 1426 C C . ILE A 1 190 ? -1.846 -15.425 -6.317 1.00 86.38 190 ILE A C 1
ATOM 1428 O O . ILE A 1 190 ? -0.955 -16.011 -6.927 1.00 86.38 190 ILE A O 1
ATOM 1432 N N . PHE A 1 191 ? -2.920 -14.936 -6.939 1.00 88.44 191 PHE A N 1
ATOM 1433 C CA . PHE A 1 191 ? -3.242 -15.160 -8.351 1.00 88.44 191 PHE A CA 1
ATOM 1434 C C . PHE A 1 191 ? -2.881 -13.974 -9.256 1.00 88.44 191 PHE A C 1
ATOM 1436 O O . PHE A 1 191 ? -3.494 -13.782 -10.306 1.00 88.44 191 PHE A O 1
ATOM 1443 N N . GLN A 1 192 ? -1.868 -13.190 -8.882 1.00 82.56 192 GLN A N 1
ATOM 1444 C CA . GLN A 1 192 ? -1.483 -11.979 -9.614 1.00 82.56 192 GLN A CA 1
ATOM 1445 C C . GLN A 1 192 ? -0.949 -12.243 -11.032 1.00 82.56 192 GLN A C 1
ATOM 1447 O O . GLN A 1 192 ? -0.914 -11.324 -11.848 1.00 82.56 192 GLN A O 1
ATOM 1452 N N . CYS A 1 193 ? -0.550 -13.482 -11.338 1.00 84.44 193 CYS A N 1
ATOM 1453 C CA . CYS A 1 193 ? -0.036 -13.894 -12.644 1.00 84.44 193 CYS A CA 1
ATOM 1454 C C . CYS A 1 193 ? -0.866 -15.032 -13.249 1.00 84.44 193 CYS A C 1
ATOM 1456 O O . CYS A 1 193 ? -1.267 -15.973 -12.561 1.00 84.44 193 CYS A O 1
ATOM 1458 N N . GLN A 1 194 ? -1.074 -14.964 -14.563 1.00 83.06 194 GLN A N 1
ATOM 1459 C CA . GLN A 1 194 ? -1.727 -15.993 -15.369 1.00 83.06 194 GLN A CA 1
ATOM 1460 C C . GLN A 1 194 ? -0.722 -16.505 -16.422 1.00 83.06 194 GLN A C 1
ATOM 1462 O O . GLN A 1 194 ? -0.384 -15.743 -17.336 1.00 83.06 194 GLN A O 1
ATOM 1467 N N . PRO A 1 195 ? -0.240 -17.762 -16.331 1.00 86.50 195 PRO A N 1
ATOM 1468 C CA . PRO A 1 195 ? -0.427 -18.738 -15.245 1.00 86.50 195 PRO A CA 1
ATOM 1469 C C . PRO A 1 195 ? 0.391 -18.400 -13.984 1.00 86.50 195 PRO A C 1
ATOM 1471 O O . PRO A 1 195 ? 1.390 -17.689 -14.054 1.00 86.50 195 PRO A O 1
ATOM 1474 N N . ILE A 1 196 ? 0.025 -18.973 -12.828 1.00 83.44 196 ILE A N 1
ATOM 1475 C CA . ILE A 1 196 ? 0.701 -18.698 -11.541 1.00 83.44 196 ILE A CA 1
ATOM 1476 C C . ILE A 1 196 ? 2.198 -19.054 -11.554 1.00 83.44 196 ILE A C 1
ATOM 1478 O O . ILE A 1 196 ? 3.004 -18.410 -10.891 1.00 83.44 196 ILE A O 1
ATOM 1482 N N . GLN A 1 197 ? 2.589 -20.041 -12.365 1.00 80.69 197 GLN A N 1
ATOM 1483 C CA . GLN A 1 197 ? 3.985 -20.455 -12.546 1.00 80.69 197 GLN A CA 1
ATOM 1484 C C . GLN A 1 197 ? 4.850 -19.353 -13.173 1.00 80.69 197 GLN A C 1
ATOM 1486 O O . GLN A 1 197 ? 6.053 -19.302 -12.924 1.00 80.69 197 GLN A O 1
ATOM 1491 N N . HIS A 1 198 ? 4.242 -18.433 -13.928 1.00 79.25 198 HIS A N 1
ATOM 1492 C CA . HIS A 1 198 ? 4.950 -17.312 -14.539 1.00 79.25 198 HIS A CA 1
ATOM 1493 C C . HIS A 1 198 ? 5.498 -16.328 -13.493 1.00 79.25 198 HIS A C 1
ATOM 1495 O O . HIS A 1 198 ? 6.491 -15.662 -13.758 1.00 79.25 198 HIS A O 1
ATOM 1501 N N . TYR A 1 199 ? 4.938 -16.289 -12.278 1.00 75.00 199 TYR A N 1
ATOM 1502 C CA . TYR A 1 199 ? 5.507 -15.491 -11.187 1.00 75.00 199 TYR A CA 1
ATOM 1503 C C . TYR A 1 199 ? 6.934 -15.930 -10.818 1.00 75.00 199 TYR A C 1
ATOM 1505 O O . TYR A 1 199 ? 7.789 -15.093 -10.546 1.00 75.00 199 TYR A O 1
ATOM 1513 N N . TRP A 1 200 ? 7.197 -17.240 -10.836 1.00 75.00 200 TRP A N 1
ATOM 1514 C CA . TRP A 1 200 ? 8.493 -17.809 -10.456 1.00 75.00 200 TRP A CA 1
ATOM 1515 C C . TRP A 1 200 ? 9.433 -17.965 -11.654 1.00 75.00 200 TRP A C 1
ATOM 1517 O O . TRP A 1 200 ? 10.635 -17.743 -11.525 1.00 75.00 200 TRP A O 1
ATOM 1527 N N . ASN A 1 201 ? 8.887 -18.305 -12.826 1.00 74.12 201 ASN A N 1
ATOM 1528 C CA . ASN A 1 201 ? 9.675 -18.643 -14.014 1.00 74.12 201 ASN A CA 1
ATOM 1529 C C . ASN A 1 201 ? 9.780 -17.497 -15.031 1.00 74.12 201 ASN A C 1
ATOM 1531 O O . ASN A 1 201 ? 10.612 -17.562 -15.917 1.00 74.12 201 ASN A O 1
ATOM 1535 N N . GLY A 1 202 ? 8.989 -16.426 -14.913 1.00 67.25 202 GLY A N 1
ATOM 1536 C CA . GLY A 1 202 ? 8.937 -15.339 -15.902 1.00 67.25 202 GLY A CA 1
ATOM 1537 C C . GLY A 1 202 ? 10.168 -14.427 -15.951 1.00 67.25 202 GLY A C 1
ATOM 1538 O O . GLY A 1 202 ? 10.212 -13.507 -16.762 1.00 67.25 202 GLY A O 1
ATOM 1539 N N . TRP A 1 203 ? 11.173 -14.657 -15.100 1.00 65.50 203 TRP A N 1
ATOM 1540 C CA . TRP A 1 203 ? 12.399 -13.851 -15.049 1.00 65.50 203 TRP A CA 1
ATOM 1541 C C . TRP A 1 203 ? 13.325 -14.066 -16.259 1.00 65.50 203 TRP A C 1
ATOM 1543 O O . TRP A 1 203 ? 14.153 -13.199 -16.555 1.00 65.50 203 TRP A O 1
ATOM 1553 N N . ASP A 1 204 ? 13.212 -15.213 -16.936 1.00 63.44 204 ASP A N 1
ATOM 1554 C CA . ASP A 1 204 ? 13.996 -15.563 -18.124 1.00 63.44 204 ASP A CA 1
ATOM 1555 C C . ASP A 1 204 ? 13.425 -14.970 -19.423 1.00 63.44 204 ASP A C 1
ATOM 1557 O O . ASP A 1 204 ? 14.162 -14.814 -20.394 1.00 63.44 204 ASP A O 1
ATOM 1561 N N . GLY A 1 205 ? 12.150 -14.564 -19.421 1.00 64.88 205 GLY A N 1
ATOM 1562 C CA . GLY A 1 205 ? 11.452 -14.035 -20.593 1.00 64.88 205 GLY A CA 1
ATOM 1563 C C . GLY A 1 205 ? 11.078 -15.094 -21.637 1.00 64.88 205 GLY A C 1
ATOM 1564 O O . GLY A 1 205 ? 10.516 -14.741 -22.671 1.00 64.88 205 GLY A O 1
ATOM 1565 N N . GLU A 1 206 ? 11.350 -16.376 -21.381 1.00 68.19 206 GLU A N 1
ATOM 1566 C CA . GLU A 1 206 ? 11.040 -17.481 -22.302 1.00 68.19 206 GLU A CA 1
ATOM 1567 C C . GLU A 1 206 ? 9.609 -18.000 -22.107 1.00 68.19 206 GLU A C 1
ATOM 1569 O O . GLU A 1 206 ? 8.976 -18.516 -23.030 1.00 68.19 206 GLU A O 1
ATOM 1574 N N . HIS A 1 207 ? 9.065 -17.824 -20.904 1.00 71.31 207 HIS A N 1
ATOM 1575 C CA . HIS A 1 207 ? 7.729 -18.280 -20.551 1.00 71.31 207 HIS A CA 1
ATOM 1576 C C . HIS A 1 207 ? 6.681 -17.208 -20.859 1.00 71.31 207 HIS A C 1
ATOM 1578 O O . HIS A 1 207 ? 6.696 -16.133 -20.267 1.00 71.31 207 HIS A O 1
ATOM 1584 N N . ALA A 1 208 ? 5.714 -17.511 -21.728 1.00 70.00 208 ALA A N 1
ATOM 1585 C CA . ALA A 1 208 ? 4.595 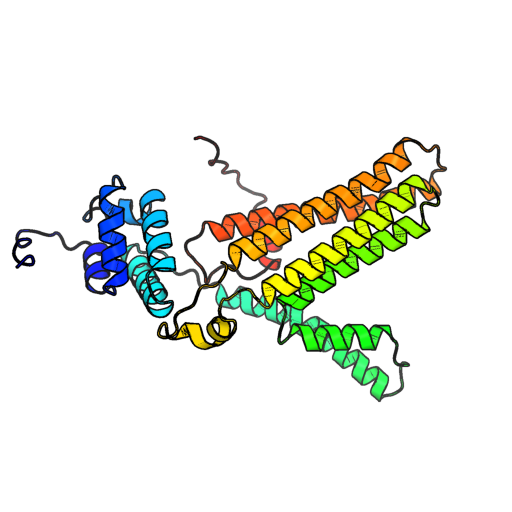-16.610 -21.993 1.00 70.00 208 ALA A CA 1
ATOM 1586 C C . ALA A 1 208 ? 3.647 -16.528 -20.782 1.00 70.00 208 ALA A C 1
ATOM 1588 O O . ALA A 1 208 ? 3.119 -17.538 -20.311 1.00 70.00 208 ALA A O 1
ATOM 1589 N N . GLY A 1 209 ? 3.394 -15.315 -20.297 1.00 72.12 209 GLY A N 1
ATOM 1590 C CA . GLY A 1 209 ? 2.454 -15.053 -19.214 1.00 72.12 209 GLY A CA 1
ATOM 1591 C C . GLY A 1 209 ? 2.211 -13.560 -19.040 1.00 72.12 209 GLY A C 1
ATOM 1592 O O . GLY A 1 209 ? 2.945 -12.726 -19.567 1.00 72.12 209 GLY A O 1
ATOM 1593 N N . LYS A 1 210 ? 1.130 -13.213 -18.341 1.00 72.56 210 LYS A N 1
ATOM 1594 C CA . LYS A 1 210 ? 0.832 -11.825 -17.971 1.00 72.56 210 LYS A CA 1
ATOM 1595 C C . LYS A 1 210 ? 0.602 -11.741 -16.471 1.00 72.56 210 LYS A C 1
ATOM 1597 O O . LYS A 1 210 ? -0.135 -12.551 -15.907 1.00 72.56 210 LYS A O 1
ATOM 1602 N N . CYS A 1 211 ? 1.221 -10.746 -15.847 1.00 79.44 211 CYS A N 1
ATOM 1603 C CA . CYS A 1 211 ? 1.023 -10.409 -14.444 1.00 79.44 211 CYS A CA 1
ATOM 1604 C C . CYS A 1 211 ? 0.355 -9.041 -14.320 1.00 79.44 211 CYS A C 1
ATOM 1606 O O . CYS A 1 211 ? 0.570 -8.150 -15.143 1.00 79.44 211 CYS A O 1
ATOM 1608 N N . LEU A 1 212 ? -0.446 -8.881 -13.273 1.00 75.62 212 LEU A N 1
ATOM 1609 C CA . LEU A 1 212 ? -0.907 -7.576 -12.819 1.00 75.62 212 LEU A CA 1
ATOM 1610 C C . LEU A 1 212 ? 0.293 -6.749 -12.350 1.00 75.62 212 LEU A C 1
ATOM 1612 O O . LEU A 1 212 ? 1.245 -7.285 -11.776 1.00 75.62 212 LEU A O 1
ATOM 1616 N N . SER A 1 213 ? 0.245 -5.437 -12.579 1.00 69.81 213 SER A N 1
ATOM 1617 C CA . SER A 1 213 ? 1.293 -4.559 -12.079 1.00 69.81 213 SER A CA 1
ATOM 1618 C C . SER A 1 213 ? 1.204 -4.497 -10.546 1.00 69.81 213 SER A C 1
ATOM 1620 O O . SER A 1 213 ? 0.136 -4.282 -9.961 1.00 69.81 213 SER A O 1
ATOM 1622 N N . LEU A 1 214 ? 2.338 -4.710 -9.872 1.00 71.19 214 LEU A N 1
ATOM 1623 C CA . LEU A 1 214 ? 2.415 -4.639 -8.408 1.00 71.19 214 LEU A CA 1
ATOM 1624 C C . LEU A 1 214 ? 1.951 -3.266 -7.902 1.00 71.19 214 LEU A C 1
ATOM 1626 O O . LEU A 1 214 ? 1.306 -3.150 -6.862 1.00 71.19 214 LEU A O 1
ATOM 1630 N N . GLN A 1 215 ? 2.272 -2.231 -8.669 1.00 69.00 215 GLN A N 1
ATOM 1631 C CA . GLN A 1 215 ? 1.963 -0.847 -8.372 1.00 69.00 215 GLN A CA 1
ATOM 1632 C C . GLN A 1 215 ? 0.459 -0.576 -8.336 1.00 69.00 215 GLN A C 1
ATOM 1634 O O . GLN A 1 215 ? -0.015 0.023 -7.371 1.00 69.00 215 GLN A O 1
ATOM 1639 N N . ASP A 1 216 ? -0.297 -1.064 -9.321 1.00 74.62 216 ASP A N 1
ATOM 1640 C CA . ASP A 1 216 ? -1.748 -0.868 -9.360 1.00 74.62 216 ASP A CA 1
ATOM 1641 C C . ASP A 1 216 ? -2.433 -1.623 -8.218 1.00 74.62 216 ASP A C 1
ATOM 1643 O O . ASP A 1 216 ? -3.334 -1.087 -7.563 1.00 74.62 216 ASP A O 1
ATOM 1647 N N . ILE A 1 217 ? -1.967 -2.844 -7.923 1.00 81.19 217 ILE A N 1
ATOM 1648 C CA . ILE A 1 217 ? -2.471 -3.644 -6.800 1.00 81.19 217 ILE A CA 1
ATOM 1649 C C . ILE A 1 217 ? -2.247 -2.897 -5.480 1.00 81.19 217 ILE A C 1
ATOM 1651 O O . ILE A 1 217 ? -3.183 -2.719 -4.696 1.00 81.19 217 ILE A O 1
ATOM 1655 N N . VAL A 1 218 ? -1.017 -2.434 -5.236 1.00 78.62 218 VAL A N 1
ATOM 1656 C CA . VAL A 1 218 ? -0.648 -1.739 -3.997 1.00 78.62 218 VAL A CA 1
ATOM 1657 C C . VAL A 1 218 ? -1.394 -0.414 -3.872 1.00 78.62 218 VAL A C 1
ATOM 1659 O O . VAL A 1 218 ? -1.939 -0.130 -2.805 1.00 78.62 218 VAL A O 1
ATOM 1662 N N . LEU A 1 219 ? -1.467 0.382 -4.939 1.00 82.50 219 LEU A N 1
ATOM 1663 C CA . LEU A 1 219 ? -2.151 1.672 -4.917 1.00 82.50 219 LEU A CA 1
ATOM 1664 C C . LEU A 1 219 ? -3.642 1.505 -4.611 1.00 82.50 219 LEU A C 1
ATOM 1666 O O . LEU A 1 219 ? -4.169 2.194 -3.736 1.00 82.50 219 LEU A O 1
ATOM 1670 N N . THR A 1 220 ? -4.300 0.546 -5.265 1.00 88.56 220 THR A N 1
ATOM 1671 C CA . THR A 1 220 ? -5.721 0.248 -5.040 1.00 88.56 220 THR A CA 1
ATOM 1672 C C . THR A 1 220 ? -5.961 -0.214 -3.606 1.00 88.56 220 THR A C 1
ATOM 1674 O O . THR A 1 220 ? -6.859 0.290 -2.927 1.00 88.56 220 THR A O 1
ATOM 1677 N N . HIS A 1 221 ? -5.126 -1.129 -3.107 1.00 86.81 221 HIS A N 1
ATOM 1678 C CA . HIS A 1 221 ? -5.220 -1.622 -1.737 1.00 86.81 221 HIS A CA 1
ATOM 1679 C C . HIS A 1 221 ? -5.068 -0.493 -0.710 1.00 86.81 221 HIS A C 1
ATOM 1681 O O . HIS A 1 221 ? -5.854 -0.394 0.234 1.00 86.81 221 HIS A O 1
ATOM 1687 N N . VAL A 1 222 ? -4.076 0.383 -0.886 1.00 85.19 222 VAL A N 1
ATOM 1688 C CA . VAL A 1 222 ? -3.832 1.492 0.044 1.00 85.19 222 VAL A CA 1
ATOM 1689 C C . VAL A 1 222 ? -4.957 2.528 -0.029 1.00 85.19 222 VAL A C 1
ATOM 1691 O O . VAL A 1 222 ? -5.430 2.963 1.019 1.00 85.19 222 VAL A O 1
ATOM 1694 N N . ALA A 1 223 ? -5.446 2.871 -1.224 1.00 89.31 223 ALA A N 1
ATOM 1695 C CA . ALA A 1 223 ? -6.548 3.818 -1.399 1.00 89.31 223 ALA A CA 1
ATOM 1696 C C . ALA A 1 223 ? -7.835 3.359 -0.694 1.00 89.31 223 ALA A C 1
ATOM 1698 O O . ALA A 1 223 ? -8.439 4.124 0.063 1.00 89.31 223 ALA A O 1
ATOM 1699 N N . ILE A 1 224 ? -8.223 2.092 -0.876 1.00 92.38 224 ILE A N 1
ATOM 1700 C CA . ILE A 1 224 ? -9.407 1.520 -0.219 1.00 92.38 224 ILE A CA 1
ATOM 1701 C C . ILE A 1 224 ? -9.229 1.499 1.303 1.00 92.38 224 ILE A C 1
ATOM 1703 O O . ILE A 1 224 ? -10.156 1.834 2.043 1.00 92.38 224 ILE A O 1
ATOM 1707 N N . ASN A 1 225 ? -8.033 1.153 1.787 1.00 90.50 225 ASN A N 1
ATOM 1708 C CA . ASN A 1 225 ? -7.757 1.141 3.218 1.00 90.50 225 ASN A CA 1
ATOM 1709 C C . ASN A 1 225 ? -7.870 2.529 3.855 1.00 90.50 225 ASN A C 1
ATOM 1711 O O . ASN A 1 225 ? -8.468 2.635 4.923 1.00 90.50 225 ASN A O 1
ATOM 1715 N N . VAL A 1 226 ? -7.382 3.578 3.193 1.00 90.44 226 VAL A N 1
ATOM 1716 C CA . VAL A 1 226 ? -7.556 4.960 3.666 1.00 90.44 226 VAL A CA 1
ATOM 1717 C C . VAL A 1 226 ? -9.030 5.353 3.694 1.00 90.44 226 VAL A C 1
ATOM 1719 O O . VAL A 1 226 ? -9.488 5.946 4.671 1.00 90.44 226 VAL A O 1
ATOM 1722 N N . GLY A 1 227 ? -9.798 4.977 2.667 1.00 92.75 227 GLY A N 1
ATOM 1723 C CA . GLY A 1 227 ? -11.245 5.201 2.645 1.00 92.75 227 GLY A CA 1
ATOM 1724 C C . GLY A 1 227 ? -11.955 4.560 3.842 1.00 92.75 227 GLY A C 1
ATOM 1725 O O . GLY A 1 227 ? -12.796 5.193 4.482 1.00 92.75 227 GLY A O 1
ATOM 1726 N N . LEU A 1 228 ? -11.562 3.335 4.204 1.00 91.94 228 LEU A N 1
ATOM 1727 C CA . LEU A 1 228 ? -12.061 2.658 5.402 1.00 91.94 228 LEU A CA 1
ATOM 1728 C C . LEU A 1 228 ? -11.676 3.380 6.696 1.00 91.94 228 LEU A C 1
ATOM 1730 O O . LEU A 1 228 ? -12.498 3.446 7.606 1.00 91.94 228 LEU A O 1
ATOM 1734 N N . ASP A 1 229 ? -10.468 3.933 6.792 1.00 90.50 229 ASP A N 1
ATOM 1735 C CA . ASP A 1 229 ? -10.026 4.659 7.989 1.00 90.50 229 ASP A CA 1
ATOM 1736 C C . ASP A 1 229 ? -10.848 5.937 8.200 1.00 90.50 229 ASP A C 1
ATOM 1738 O O . ASP A 1 229 ? -11.315 6.207 9.309 1.00 90.50 229 ASP A O 1
ATOM 1742 N N . VAL A 1 230 ? -11.123 6.672 7.117 1.00 91.44 230 VAL A N 1
ATOM 1743 C CA . VAL A 1 230 ? -12.018 7.839 7.138 1.00 91.44 230 VAL A CA 1
ATOM 1744 C C . VAL A 1 230 ? -13.444 7.431 7.523 1.00 91.44 230 VAL A C 1
ATOM 1746 O O . VAL A 1 230 ? -14.070 8.085 8.358 1.00 91.44 230 VAL A O 1
ATOM 1749 N N . TRP A 1 231 ? -13.960 6.329 6.973 1.00 92.62 231 TRP A N 1
ATOM 1750 C CA . TRP A 1 231 ? -15.289 5.813 7.316 1.00 92.62 231 TRP A CA 1
ATOM 1751 C C . TRP A 1 231 ? -15.408 5.433 8.798 1.00 92.62 231 TRP A C 1
ATOM 1753 O O . TRP A 1 231 ? -16.355 5.843 9.476 1.00 92.62 231 TRP A O 1
ATOM 1763 N N . MET A 1 232 ? -14.425 4.699 9.327 1.00 88.94 232 MET A N 1
ATOM 1764 C CA . MET A 1 232 ? -14.384 4.295 10.735 1.00 88.94 232 MET A CA 1
ATOM 1765 C C . MET A 1 232 ? -14.290 5.487 11.685 1.00 88.94 232 MET A C 1
ATOM 1767 O O . MET A 1 232 ? -14.779 5.395 12.806 1.00 88.94 232 MET A O 1
ATOM 1771 N N . LEU A 1 233 ? -13.708 6.602 11.243 1.00 88.06 233 LEU A N 1
ATOM 1772 C CA . LEU A 1 233 ? -13.679 7.859 11.981 1.00 88.06 233 LEU A CA 1
ATOM 1773 C C . LEU A 1 233 ? -15.060 8.536 11.962 1.00 88.06 233 LEU A C 1
ATOM 1775 O O . LEU A 1 233 ? -15.588 8.910 13.007 1.00 88.06 233 LEU A O 1
ATOM 1779 N N . ILE A 1 234 ? -15.713 8.632 10.803 1.00 89.44 234 ILE A N 1
ATOM 1780 C CA . ILE A 1 234 ? -17.034 9.273 10.683 1.00 89.44 234 ILE A CA 1
ATOM 1781 C C . ILE A 1 234 ? -18.082 8.598 11.582 1.00 89.44 234 ILE A C 1
ATOM 1783 O O . ILE A 1 234 ? -18.851 9.294 12.252 1.00 89.44 234 ILE A O 1
ATOM 1787 N N . LEU A 1 235 ? -18.098 7.262 11.642 1.00 87.69 235 LEU A N 1
ATOM 1788 C CA . LEU A 1 235 ? -19.091 6.483 12.391 1.00 87.69 235 LEU A CA 1
ATOM 1789 C C . LEU A 1 235 ? -19.304 6.976 13.845 1.00 87.69 235 LEU A C 1
ATOM 1791 O O . LEU A 1 235 ? -20.429 7.381 14.166 1.00 87.69 235 LEU A O 1
ATOM 1795 N N . PRO A 1 236 ? -18.284 7.015 14.725 1.00 79.62 236 PRO A N 1
ATOM 1796 C CA . PRO A 1 236 ? -18.433 7.510 16.090 1.00 79.62 236 PRO A CA 1
ATOM 1797 C C . PRO A 1 236 ? -18.813 9.000 16.192 1.00 79.62 236 PRO A C 1
ATOM 1799 O O . PRO A 1 236 ? -19.551 9.352 17.116 1.00 79.62 236 PRO A O 1
ATOM 1802 N N . LEU A 1 237 ? -18.405 9.883 15.262 1.00 83.75 237 LEU A N 1
ATOM 1803 C CA . LEU A 1 237 ? -18.781 11.317 15.314 1.00 83.75 237 LEU A CA 1
ATOM 1804 C C . LEU A 1 237 ? -20.277 11.527 15.186 1.00 83.75 237 LEU A C 1
ATOM 1806 O O . LEU A 1 237 ? -20.840 12.362 15.899 1.00 83.75 237 LEU A O 1
ATOM 1810 N N . THR A 1 238 ? -20.921 10.751 14.311 1.00 83.81 238 THR A N 1
ATOM 1811 C CA . THR A 1 238 ? -22.371 10.857 14.111 1.00 83.81 238 THR A CA 1
ATOM 1812 C C . THR A 1 238 ? -23.147 10.627 15.409 1.00 83.81 238 THR A C 1
ATOM 1814 O O . THR A 1 238 ? -24.205 11.225 15.610 1.00 83.81 238 THR A O 1
ATOM 1817 N N . GLN A 1 239 ? -22.608 9.796 16.307 1.00 80.88 239 GLN A N 1
ATOM 1818 C CA . GLN A 1 239 ? -23.229 9.459 17.585 1.00 80.88 239 GLN A CA 1
ATOM 1819 C C . GLN A 1 239 ? -22.885 10.471 18.677 1.00 80.88 239 GLN A C 1
ATOM 1821 O O . GLN A 1 239 ? -23.762 10.873 19.440 1.00 80.88 239 GLN A O 1
ATOM 1826 N N . ILE A 1 240 ? -21.629 10.924 18.737 1.00 79.31 240 ILE A N 1
ATOM 1827 C CA . ILE A 1 240 ? -21.167 11.881 19.754 1.00 79.31 240 ILE A CA 1
ATOM 1828 C C . ILE A 1 240 ? -21.891 13.221 19.614 1.00 79.31 240 ILE A C 1
ATOM 1830 O O . ILE A 1 240 ? -22.268 13.815 20.623 1.00 79.31 240 ILE A O 1
ATOM 1834 N N . TYR A 1 241 ? -22.134 13.683 18.384 1.00 75.94 241 TYR A N 1
ATOM 1835 C CA . TYR A 1 241 ? -22.817 14.957 18.151 1.00 75.94 241 TYR A CA 1
ATOM 1836 C C . TYR A 1 241 ? -24.254 14.971 18.699 1.00 75.94 241 TYR A C 1
ATOM 1838 O O . TYR A 1 241 ? -24.751 16.009 19.129 1.00 75.94 241 TYR A O 1
ATOM 1846 N N . LYS A 1 242 ? -24.918 13.810 18.740 1.00 72.00 242 LYS A N 1
ATOM 1847 C CA . LYS A 1 242 ? -26.316 13.688 19.174 1.00 72.00 242 LYS A CA 1
ATOM 1848 C C . LYS A 1 242 ? -26.485 13.443 20.679 1.00 72.00 242 LYS A C 1
ATOM 1850 O O . LYS A 1 242 ? -27.622 13.373 21.141 1.00 72.00 242 LYS A O 1
ATOM 1855 N N . LEU A 1 243 ? -25.404 13.316 21.459 1.00 71.19 243 LEU A N 1
ATOM 1856 C CA . LEU A 1 243 ? -25.475 12.761 22.815 1.00 71.19 243 LEU A CA 1
ATOM 1857 C C . LEU A 1 243 ? -24.857 13.673 23.892 1.00 71.19 243 LEU A C 1
ATOM 1859 O O . LEU A 1 243 ? -23.655 13.937 23.912 1.00 71.19 243 LEU A O 1
ATOM 1863 N N . LYS A 1 244 ? -25.684 14.120 24.849 1.00 73.62 244 LYS A N 1
ATOM 1864 C CA . LYS A 1 244 ? -25.281 14.949 26.004 1.00 73.62 244 LYS A CA 1
ATOM 1865 C C . LYS A 1 244 ? -24.593 14.094 27.084 1.00 73.62 244 LYS A C 1
ATOM 1867 O O . LYS A 1 244 ? -25.224 13.678 28.050 1.00 73.62 244 LYS A O 1
ATOM 1872 N N . MET A 1 245 ? -23.307 13.792 26.903 1.00 75.38 245 MET A N 1
ATOM 1873 C CA . MET A 1 245 ? -22.515 12.948 27.817 1.00 75.38 245 MET A CA 1
ATOM 1874 C C . MET A 1 245 ? -21.700 13.754 28.854 1.00 75.38 245 MET A C 1
ATOM 1876 O O . MET A 1 245 ? -21.185 14.824 28.519 1.00 75.38 245 MET A O 1
ATOM 1880 N N . PRO A 1 246 ? -21.499 13.227 30.085 1.00 78.88 246 PRO A N 1
ATOM 1881 C CA . PRO A 1 246 ? -20.634 13.835 31.098 1.00 78.88 246 PRO A CA 1
ATOM 1882 C C . PRO A 1 246 ? -19.147 13.769 30.703 1.00 78.88 246 PRO A C 1
ATOM 1884 O O . PRO A 1 246 ? -18.685 12.810 30.075 1.00 78.88 246 PRO A O 1
ATOM 1887 N N . LEU A 1 247 ? -18.380 14.783 31.118 1.00 77.50 247 LEU A N 1
ATOM 1888 C CA . LEU A 1 247 ? -17.041 15.101 30.599 1.00 77.50 247 LEU A CA 1
ATOM 1889 C C . LEU A 1 247 ? -16.035 13.932 30.656 1.00 77.50 247 LEU A C 1
ATOM 1891 O O . LEU A 1 247 ? -15.275 13.741 29.713 1.00 77.50 247 LEU A O 1
ATOM 1895 N N . ARG A 1 248 ? -16.066 13.088 31.699 1.00 78.31 248 ARG A N 1
ATOM 1896 C CA . ARG A 1 248 ? -15.147 11.936 31.841 1.00 78.31 248 ARG A CA 1
ATOM 1897 C C . ARG A 1 248 ? -15.255 10.919 30.699 1.00 78.31 248 ARG A C 1
ATOM 1899 O O . ARG A 1 248 ? -14.238 10.445 30.203 1.00 78.31 248 ARG A O 1
ATOM 1906 N N . ARG A 1 249 ? -16.477 10.596 30.258 1.00 75.44 249 ARG A N 1
ATOM 1907 C CA . ARG A 1 249 ? -16.702 9.674 29.127 1.00 75.44 249 ARG A CA 1
ATOM 1908 C C . ARG A 1 249 ? -16.392 10.356 27.800 1.00 75.44 249 ARG A C 1
ATOM 1910 O O . ARG A 1 249 ? -15.836 9.731 26.907 1.00 75.44 249 ARG A O 1
ATOM 1917 N N . LYS A 1 250 ? -16.681 11.658 27.713 1.00 78.75 250 LYS A N 1
ATOM 1918 C CA . LYS A 1 250 ? -16.342 12.483 26.553 1.00 78.75 250 LYS A CA 1
ATOM 1919 C C . LYS A 1 250 ? -14.832 12.498 26.299 1.00 78.75 250 LYS A C 1
ATOM 1921 O O . LYS A 1 250 ? -14.431 12.298 25.163 1.00 78.75 250 LYS A O 1
ATOM 1926 N N . ILE A 1 251 ? -14.009 12.641 27.342 1.00 81.25 251 ILE A N 1
ATOM 1927 C CA . ILE A 1 251 ? -12.540 12.647 27.226 1.00 81.25 251 ILE A CA 1
ATOM 1928 C C . ILE A 1 251 ? -12.009 11.309 26.696 1.00 81.25 251 ILE A C 1
ATOM 1930 O O . ILE A 1 251 ? -11.241 11.319 25.742 1.00 81.25 251 ILE A O 1
ATOM 1934 N N . SER A 1 252 ? -12.453 10.168 27.239 1.00 78.06 252 SER A N 1
ATOM 1935 C CA . SER A 1 252 ? -12.011 8.845 26.752 1.00 78.06 252 SER A CA 1
ATOM 1936 C C . SER A 1 252 ? -12.376 8.598 25.287 1.00 78.06 252 SER A C 1
ATOM 1938 O O . SER A 1 252 ? -11.658 7.904 24.574 1.00 78.06 252 SER A O 1
ATOM 1940 N N . VAL A 1 253 ? -13.508 9.137 24.840 1.00 78.56 253 VAL A N 1
ATOM 1941 C CA . VAL A 1 253 ? -13.916 9.036 23.440 1.00 78.56 253 VAL A CA 1
ATOM 1942 C C . VAL A 1 253 ? -13.097 9.996 22.577 1.00 78.56 253 VAL A C 1
ATOM 1944 O O . VAL A 1 253 ? -12.667 9.606 21.499 1.00 78.56 253 VAL A O 1
ATOM 1947 N N . MET A 1 254 ? -12.814 11.212 23.059 1.00 80.31 254 MET A N 1
ATOM 1948 C CA . MET A 1 254 ? -11.967 12.183 22.354 1.00 80.31 254 MET A CA 1
ATOM 1949 C C . MET A 1 254 ? -10.539 11.660 22.158 1.00 80.31 254 MET A C 1
ATOM 1951 O O . MET A 1 254 ? -9.993 11.835 21.077 1.00 80.31 254 MET A O 1
ATOM 1955 N N . THR A 1 255 ? -9.947 10.972 23.143 1.00 82.75 255 THR A N 1
ATOM 1956 C CA . THR A 1 255 ? -8.593 10.401 23.007 1.00 82.75 255 THR A CA 1
ATOM 1957 C C . THR A 1 255 ? -8.533 9.283 21.970 1.00 82.75 255 THR A C 1
ATOM 1959 O O . THR A 1 255 ? -7.624 9.274 21.143 1.00 82.75 255 THR A O 1
ATOM 1962 N N . MET A 1 256 ? -9.523 8.383 21.949 1.00 82.62 256 MET A N 1
ATOM 1963 C CA . MET A 1 256 ? -9.645 7.371 20.888 1.00 82.62 256 MET A CA 1
ATOM 1964 C C . MET A 1 256 ? -9.774 8.014 19.506 1.00 82.62 256 MET A C 1
ATOM 1966 O O . MET A 1 256 ? -9.196 7.540 18.530 1.00 82.62 256 MET A O 1
ATOM 1970 N N . PHE A 1 257 ? -10.504 9.124 19.439 1.00 80.69 257 PHE A N 1
ATOM 1971 C CA . PHE A 1 257 ? -10.733 9.864 18.213 1.00 80.69 257 PHE A CA 1
ATOM 1972 C C . PHE A 1 257 ? -9.467 10.540 17.671 1.00 80.69 257 PHE A C 1
ATOM 1974 O O . PHE A 1 257 ? -9.204 10.496 16.470 1.00 80.69 257 PHE A O 1
ATOM 1981 N N . SER A 1 258 ? -8.652 11.116 18.556 1.00 85.88 258 SER A N 1
ATOM 1982 C CA . SER A 1 258 ? -7.378 11.743 18.193 1.00 85.88 258 SER A CA 1
ATOM 1983 C C . SER A 1 258 ? -6.400 10.750 17.565 1.00 85.88 258 SER A C 1
ATOM 1985 O O . SER A 1 258 ? -5.752 11.084 16.575 1.00 85.88 258 SER A O 1
ATOM 1987 N N . ILE A 1 259 ? -6.328 9.522 18.095 1.00 84.88 259 ILE A N 1
ATOM 1988 C CA . ILE A 1 259 ? -5.490 8.457 17.522 1.00 84.88 259 ILE A CA 1
ATOM 1989 C C . ILE A 1 259 ? -5.982 8.107 16.111 1.00 84.88 259 ILE A C 1
ATOM 1991 O O . ILE A 1 259 ? -5.175 8.016 15.191 1.00 84.88 259 ILE A O 1
ATOM 1995 N N . GLY A 1 260 ? -7.300 7.992 15.913 1.00 82.69 260 GLY A N 1
ATOM 1996 C CA . GLY A 1 260 ? -7.889 7.751 14.592 1.00 82.69 260 GLY A CA 1
ATOM 1997 C C . GLY A 1 260 ? -7.554 8.846 13.572 1.00 82.69 260 GLY A C 1
ATOM 1998 O O . GLY A 1 260 ? -7.086 8.537 12.479 1.00 82.69 260 GLY A O 1
ATOM 1999 N N . ILE A 1 261 ? -7.718 10.125 13.940 1.00 87.06 261 ILE A N 1
ATOM 2000 C CA . ILE A 1 261 ? -7.361 11.265 13.073 1.00 87.06 261 ILE A CA 1
ATOM 2001 C C . ILE A 1 261 ? -5.875 11.206 12.700 1.00 87.06 261 ILE A C 1
ATOM 2003 O O . ILE A 1 261 ? -5.526 11.307 11.525 1.00 87.06 261 ILE A O 1
ATOM 2007 N N . PHE A 1 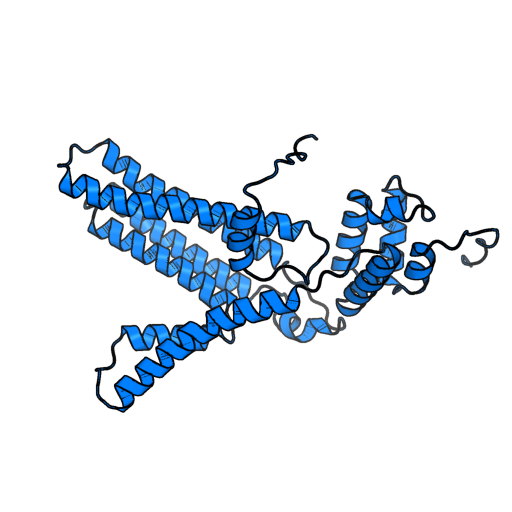262 ? -4.995 10.994 13.679 1.00 85.94 262 PHE A N 1
ATOM 2008 C CA . PHE A 1 262 ? -3.560 10.904 13.429 1.00 85.94 262 PHE A CA 1
ATOM 2009 C C . PHE A 1 262 ? -3.214 9.781 12.436 1.00 85.94 262 PHE A C 1
ATOM 2011 O O . PHE A 1 262 ? -2.519 10.024 11.448 1.00 85.94 262 PHE A O 1
ATOM 2018 N N . LEU A 1 263 ? -3.762 8.579 12.635 1.00 83.06 263 LEU A N 1
ATOM 2019 C CA . LEU A 1 263 ? -3.536 7.440 11.740 1.00 83.06 263 LEU A CA 1
ATOM 2020 C C . LEU A 1 263 ? -4.068 7.691 10.318 1.00 83.06 263 LEU A C 1
ATOM 2022 O O . LEU A 1 263 ? -3.424 7.281 9.349 1.00 83.06 263 LEU A O 1
ATOM 2026 N N . THR A 1 264 ? -5.187 8.410 10.161 1.00 87.06 264 THR A N 1
ATOM 2027 C CA . THR A 1 264 ? -5.688 8.787 8.824 1.00 87.06 264 THR A CA 1
ATOM 2028 C C . THR A 1 264 ? -4.740 9.740 8.095 1.00 87.06 264 THR A C 1
ATOM 2030 O O . THR A 1 264 ? -4.479 9.538 6.910 1.00 87.06 264 THR A O 1
ATOM 2033 N N . ILE A 1 265 ? -4.154 10.724 8.790 1.00 86.38 265 ILE A N 1
ATOM 2034 C CA . ILE A 1 265 ? -3.181 11.662 8.200 1.00 86.38 265 ILE A CA 1
ATOM 2035 C C . ILE A 1 265 ? -1.943 10.904 7.711 1.00 86.38 265 ILE A C 1
ATOM 2037 O O . ILE A 1 265 ? -1.533 11.069 6.561 1.00 86.38 265 ILE A O 1
ATOM 2041 N N . VAL A 1 266 ? -1.387 10.024 8.550 1.00 80.75 266 VAL A N 1
ATOM 2042 C CA . VAL A 1 266 ? -0.237 9.175 8.189 1.00 80.75 266 VAL A CA 1
ATOM 2043 C C . VAL A 1 266 ? -0.551 8.319 6.957 1.00 80.75 266 VAL A C 1
ATOM 2045 O O . VAL A 1 266 ? 0.284 8.173 6.062 1.00 80.75 266 VAL A O 1
ATOM 2048 N N . SER A 1 267 ? -1.774 7.800 6.859 1.00 81.88 267 SER A N 1
ATOM 2049 C CA . SER A 1 267 ? -2.182 6.951 5.738 1.00 81.88 267 SER A CA 1
ATOM 2050 C C . SER A 1 267 ? -2.411 7.737 4.434 1.00 81.88 267 SER A C 1
ATOM 2052 O O . SER A 1 267 ? -2.109 7.226 3.357 1.00 81.88 267 SER A O 1
ATOM 2054 N N . ILE A 1 268 ? -2.852 8.999 4.499 1.00 83.56 268 ILE A N 1
ATOM 2055 C CA . ILE A 1 268 ? -2.927 9.894 3.325 1.00 83.56 268 ILE A CA 1
ATOM 2056 C C . ILE A 1 268 ? -1.523 10.228 2.810 1.00 83.56 268 ILE A C 1
ATOM 2058 O O . ILE A 1 268 ? -1.272 10.160 1.605 1.00 83.56 268 ILE A O 1
ATOM 2062 N N . ILE A 1 269 ? -0.591 10.540 3.717 1.00 79.50 269 ILE A N 1
ATOM 2063 C CA . ILE A 1 269 ? 0.812 10.799 3.363 1.00 79.50 269 ILE A CA 1
ATOM 2064 C C . ILE A 1 269 ? 1.401 9.588 2.629 1.00 79.50 269 ILE A C 1
ATOM 2066 O O . ILE A 1 269 ? 2.047 9.756 1.596 1.00 79.50 269 ILE A O 1
ATOM 2070 N N . ARG A 1 270 ? 1.097 8.369 3.092 1.00 75.81 270 ARG A N 1
ATOM 2071 C CA . ARG A 1 270 ? 1.521 7.121 2.442 1.00 75.81 270 ARG A CA 1
ATOM 2072 C C . ARG A 1 270 ? 1.076 7.022 0.979 1.00 75.81 270 ARG A C 1
ATOM 2074 O O . ARG A 1 270 ? 1.876 6.595 0.152 1.00 75.81 270 ARG A O 1
ATOM 2081 N N . ILE A 1 271 ? -0.160 7.405 0.639 1.00 74.88 271 ILE A N 1
ATOM 2082 C CA . ILE A 1 271 ? -0.626 7.394 -0.763 1.00 74.88 271 ILE A CA 1
ATOM 2083 C C . ILE A 1 271 ? 0.192 8.365 -1.607 1.00 74.88 271 ILE A C 1
ATOM 2085 O O . ILE A 1 271 ? 0.621 8.000 -2.698 1.00 74.88 271 ILE A O 1
ATOM 2089 N N . LYS A 1 272 ? 0.439 9.581 -1.105 1.00 73.19 272 LYS A N 1
ATOM 2090 C CA . LYS A 1 272 ? 1.248 10.569 -1.826 1.00 73.19 272 LYS A CA 1
ATOM 2091 C C . LYS A 1 272 ? 2.647 10.022 -2.115 1.00 73.19 272 LYS A C 1
ATOM 2093 O O . LYS A 1 272 ? 3.078 10.071 -3.257 1.00 73.19 272 LYS A O 1
ATOM 2098 N N . SER A 1 273 ? 3.302 9.421 -1.122 1.00 65.94 273 SER A N 1
ATOM 2099 C CA . SER A 1 273 ? 4.614 8.791 -1.311 1.00 65.94 273 SER A CA 1
ATOM 2100 C C . SER A 1 273 ? 4.590 7.677 -2.364 1.00 65.94 273 SER A C 1
ATOM 2102 O O . SER A 1 273 ? 5.508 7.585 -3.170 1.00 65.94 273 SER A O 1
ATOM 2104 N N . LEU A 1 274 ? 3.530 6.863 -2.411 1.00 64.25 274 LEU A N 1
ATOM 2105 C CA . LEU A 1 274 ? 3.378 5.820 -3.435 1.00 64.25 274 LEU A CA 1
ATOM 2106 C C . LEU A 1 274 ? 3.132 6.396 -4.839 1.00 64.25 274 LEU A C 1
ATOM 2108 O O . LEU A 1 274 ? 3.604 5.831 -5.821 1.00 64.25 274 LEU A O 1
ATOM 2112 N N . LEU A 1 275 ? 2.408 7.512 -4.947 1.00 68.81 275 LEU A N 1
ATOM 2113 C CA . LEU A 1 275 ? 2.177 8.216 -6.213 1.00 68.81 275 LEU A CA 1
ATOM 2114 C C . LEU A 1 275 ? 3.399 9.006 -6.692 1.00 68.81 275 LEU A C 1
ATOM 2116 O O . LEU A 1 275 ? 3.557 9.213 -7.892 1.00 68.81 275 LEU A O 1
ATOM 2120 N N . ASP A 1 276 ? 4.250 9.458 -5.778 1.00 62.81 276 ASP A N 1
ATOM 2121 C CA . ASP A 1 276 ? 5.519 10.092 -6.126 1.00 62.81 276 ASP A CA 1
ATOM 2122 C C . ASP A 1 276 ? 6.520 9.022 -6.602 1.00 62.81 276 ASP A C 1
ATOM 2124 O O . ASP A 1 276 ? 7.120 9.186 -7.664 1.00 62.81 276 ASP A O 1
ATOM 2128 N N . PHE A 1 277 ? 6.578 7.863 -5.928 1.00 58.03 277 PHE A N 1
ATOM 2129 C CA . PHE A 1 277 ? 7.318 6.677 -6.388 1.00 58.03 277 PHE A CA 1
ATOM 2130 C C . PHE A 1 277 ? 6.855 6.199 -7.771 1.00 58.03 277 PHE A C 1
ATOM 2132 O O . PHE A 1 277 ? 7.659 5.815 -8.612 1.00 58.03 277 PHE A O 1
ATOM 2139 N N . ALA A 1 278 ? 5.550 6.270 -8.039 1.00 58.00 278 ALA A N 1
ATOM 2140 C CA . ALA A 1 278 ? 4.970 5.879 -9.319 1.00 58.00 278 ALA A CA 1
ATOM 2141 C C . ALA A 1 278 ? 5.514 6.657 -10.522 1.00 58.00 278 ALA A C 1
ATOM 2143 O O . ALA A 1 278 ? 5.471 6.165 -11.648 1.00 58.00 278 ALA A O 1
ATOM 2144 N N . LYS A 1 279 ? 5.945 7.897 -10.287 1.00 54.56 279 LYS A N 1
ATOM 2145 C CA . LYS A 1 279 ? 6.354 8.836 -11.331 1.00 54.56 279 LYS A CA 1
ATOM 2146 C C . LYS A 1 279 ? 7.864 8.863 -11.530 1.00 54.56 279 LYS A C 1
ATOM 2148 O O . LYS A 1 279 ? 8.317 9.404 -12.538 1.00 54.56 279 LYS A O 1
ATOM 2153 N N . THR A 1 280 ? 8.650 8.327 -10.596 1.00 50.38 280 THR A N 1
ATOM 2154 C CA . THR A 1 280 ? 10.105 8.347 -10.715 1.00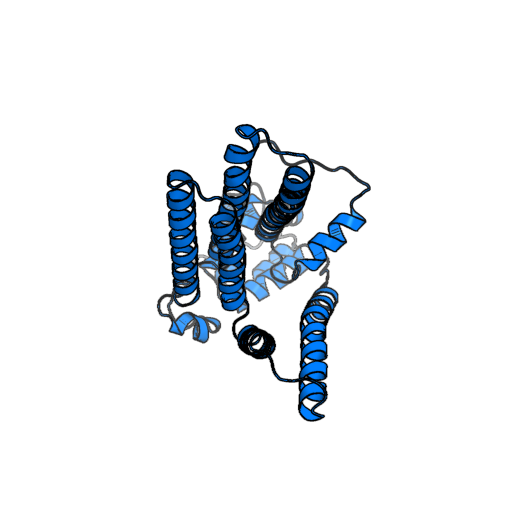 50.38 280 THR A CA 1
ATOM 2155 C C . THR A 1 280 ? 10.584 7.170 -11.574 1.00 50.38 280 THR A C 1
ATOM 2157 O O . THR A 1 280 ? 10.223 6.022 -11.326 1.00 50.38 280 THR A O 1
ATOM 2160 N N . PRO A 1 281 ? 11.452 7.404 -12.575 1.00 44.19 281 PRO A N 1
ATOM 2161 C CA . PRO A 1 281 ? 12.009 6.342 -13.419 1.00 44.19 281 PRO A CA 1
ATOM 2162 C C . PRO A 1 281 ? 13.050 5.469 -12.686 1.00 44.19 281 PRO A C 1
ATOM 2164 O O . PRO A 1 281 ? 13.842 4.790 -13.331 1.00 44.19 281 PRO A O 1
ATOM 2167 N N . ASN A 1 282 ? 13.076 5.484 -11.347 1.00 40.19 282 ASN A N 1
ATOM 2168 C CA . ASN A 1 282 ? 14.064 4.815 -10.503 1.00 40.19 282 ASN A CA 1
ATOM 2169 C C . ASN A 1 282 ? 13.426 3.776 -9.588 1.00 40.19 282 ASN A C 1
ATOM 2171 O O . ASN A 1 282 ? 13.053 4.051 -8.452 1.00 40.19 282 ASN A O 1
ATOM 2175 N N . ILE A 1 283 ? 13.403 2.537 -10.067 1.00 42.47 283 ILE A N 1
ATOM 2176 C CA . ILE A 1 283 ? 12.841 1.383 -9.356 1.00 42.47 283 ILE A CA 1
ATOM 2177 C C . ILE A 1 283 ? 13.718 0.965 -8.147 1.00 42.47 283 ILE A C 1
ATOM 2179 O O . ILE A 1 283 ? 13.259 0.252 -7.261 1.00 42.47 283 ILE A O 1
ATOM 2183 N N . THR A 1 284 ? 14.968 1.435 -8.052 1.00 43.06 284 THR A N 1
ATOM 2184 C CA . THR A 1 284 ? 15.960 0.989 -7.051 1.00 43.06 284 THR A CA 1
ATOM 2185 C C . THR A 1 284 ? 16.200 1.935 -5.864 1.00 43.06 284 THR A C 1
ATOM 2187 O O . THR A 1 284 ? 17.002 1.592 -4.994 1.00 43.06 284 THR A O 1
ATOM 2190 N N . GLY A 1 285 ? 15.543 3.100 -5.796 1.00 40.44 285 GLY A N 1
ATOM 2191 C CA . GLY A 1 285 ? 15.959 4.198 -4.908 1.00 40.44 285 GLY A CA 1
ATOM 2192 C C . GLY A 1 285 ? 15.227 4.386 -3.573 1.00 40.44 285 GLY A C 1
ATOM 2193 O O . GLY A 1 285 ? 15.791 5.028 -2.694 1.00 40.44 285 GLY A O 1
ATOM 2194 N N . GLU A 1 286 ? 14.008 3.877 -3.381 1.00 38.28 286 GLU A N 1
ATOM 2195 C CA . GLU A 1 286 ? 13.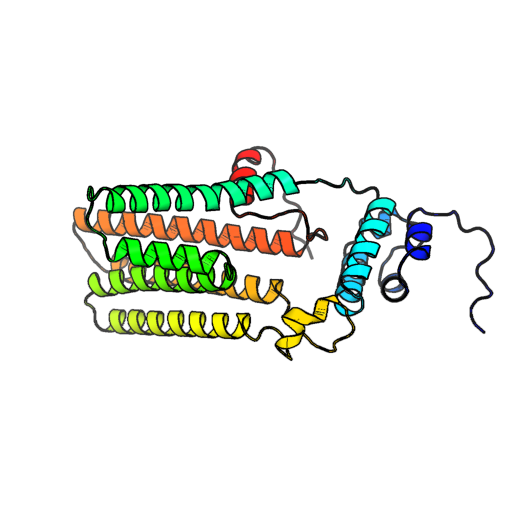152 4.350 -2.274 1.00 38.28 286 GLU A CA 1
ATOM 2196 C C . GLU A 1 286 ? 12.422 3.209 -1.561 1.00 38.28 286 GLU A C 1
ATOM 2198 O O . GLU A 1 286 ? 11.206 3.046 -1.637 1.00 38.28 286 GLU A O 1
ATOM 2203 N N . TYR A 1 287 ? 13.172 2.396 -0.821 1.00 39.50 287 TYR A N 1
ATOM 2204 C CA . TYR A 1 287 ? 12.575 1.497 0.162 1.00 39.50 287 TYR A CA 1
ATOM 2205 C C . TYR A 1 287 ? 12.544 2.214 1.511 1.00 39.50 287 TYR A C 1
ATOM 2207 O O . TYR A 1 287 ? 13.601 2.437 2.097 1.00 39.50 287 TYR A O 1
ATOM 2215 N N . SER A 1 288 ? 11.340 2.532 2.001 1.00 34.38 288 SER A N 1
ATOM 2216 C CA . SER A 1 288 ? 10.924 2.457 3.414 1.00 34.38 288 SER A CA 1
ATOM 2217 C C . SER A 1 288 ? 9.988 3.603 3.822 1.00 34.38 288 SER A C 1
ATOM 2219 O O . SER A 1 288 ? 10.302 4.782 3.689 1.00 34.38 288 SER A O 1
ATOM 2221 N N . PHE A 1 289 ? 8.878 3.236 4.465 1.00 37.31 289 PHE A N 1
ATOM 2222 C CA . PHE A 1 289 ? 8.016 4.099 5.286 1.00 37.31 289 PHE A CA 1
ATOM 2223 C C . PHE A 1 289 ? 8.805 4.960 6.305 1.00 37.31 289 PHE A C 1
ATOM 2225 O O . PHE A 1 289 ? 8.332 6.017 6.715 1.00 37.31 289 PHE A O 1
ATOM 2232 N N . SER A 1 290 ? 10.036 4.565 6.664 1.00 32.25 290 SER A N 1
ATOM 2233 C CA . SER A 1 290 ? 10.953 5.361 7.492 1.00 32.25 290 SER A CA 1
ATOM 2234 C C . SER A 1 290 ? 11.562 6.574 6.776 1.00 32.25 290 SER A C 1
ATOM 2236 O O . SER A 1 290 ? 11.861 7.557 7.448 1.00 32.25 290 SER A O 1
ATOM 2238 N N . GLU A 1 291 ? 11.735 6.559 5.446 1.00 37.12 291 GLU A N 1
ATOM 2239 C CA . GLU A 1 291 ? 12.218 7.741 4.714 1.00 37.12 291 GLU A CA 1
ATOM 2240 C C . GLU A 1 291 ? 11.132 8.811 4.611 1.00 37.12 291 GLU A C 1
ATOM 2242 O O . GLU A 1 291 ? 11.455 9.981 4.742 1.00 37.12 291 GLU A O 1
ATOM 2247 N N . ALA A 1 292 ? 9.844 8.458 4.513 1.00 39.06 292 ALA A N 1
ATOM 2248 C CA . ALA A 1 292 ? 8.767 9.454 4.561 1.00 39.06 292 ALA A CA 1
ATOM 2249 C C . ALA A 1 292 ? 8.750 10.231 5.894 1.00 39.06 292 ALA A C 1
ATOM 2251 O O . ALA A 1 292 ? 8.488 11.429 5.902 1.00 39.06 292 ALA A O 1
ATOM 2252 N N . VAL A 1 293 ? 9.094 9.580 7.010 1.00 36.78 293 VAL A N 1
ATOM 2253 C CA . VAL A 1 293 ? 9.222 10.237 8.322 1.00 36.78 293 VAL A CA 1
ATOM 2254 C C . VAL A 1 293 ? 10.490 11.102 8.396 1.00 36.78 293 VAL A C 1
ATOM 2256 O O . VAL A 1 293 ? 10.420 12.244 8.843 1.00 36.78 293 VAL A O 1
ATOM 2259 N N . LEU A 1 294 ? 11.633 10.617 7.893 1.00 32.16 294 LEU A N 1
ATOM 2260 C CA . LEU A 1 294 ? 12.900 11.371 7.881 1.00 32.16 294 LEU A CA 1
ATOM 2261 C C . LEU A 1 294 ? 12.917 12.530 6.861 1.00 32.16 294 LEU A C 1
ATOM 2263 O O . LEU A 1 294 ? 13.606 13.527 7.062 1.00 32.16 294 LEU A O 1
ATOM 2267 N N . HIS A 1 295 ? 12.154 12.437 5.771 1.00 34.97 295 HIS A N 1
ATOM 2268 C CA . HIS A 1 295 ? 12.046 13.490 4.757 1.00 34.97 295 HIS A CA 1
ATOM 2269 C C . HIS A 1 295 ? 11.091 14.618 5.181 1.00 34.97 295 HIS A C 1
ATOM 2271 O O . HIS A 1 295 ? 11.207 15.725 4.658 1.00 34.97 295 HIS A O 1
ATOM 2277 N N . TRP A 1 296 ? 10.179 14.361 6.130 1.00 32.59 296 TRP A N 1
ATOM 2278 C CA . TRP A 1 296 ? 9.346 15.388 6.773 1.00 32.59 296 TRP A CA 1
ATOM 2279 C C . TRP A 1 296 ? 10.144 16.259 7.752 1.00 32.59 296 TRP A C 1
ATOM 2281 O O . TRP A 1 296 ? 9.924 17.466 7.786 1.00 32.59 296 TRP A O 1
ATOM 2291 N N . ASP A 1 297 ? 11.101 15.682 8.487 1.00 33.31 297 ASP A N 1
ATOM 2292 C CA . ASP A 1 297 ? 11.966 16.432 9.414 1.00 33.31 297 ASP A CA 1
ATOM 2293 C C . ASP A 1 297 ? 12.902 17.404 8.664 1.00 33.31 297 ASP A C 1
ATOM 2295 O O . ASP A 1 297 ? 13.055 18.567 9.031 1.00 33.31 297 ASP A O 1
ATOM 2299 N N . ASN A 1 298 ? 13.434 16.973 7.515 1.00 33.03 298 ASN A N 1
ATOM 2300 C CA . ASN A 1 298 ? 14.389 17.752 6.719 1.00 33.03 298 ASN A CA 1
ATOM 2301 C C . ASN A 1 298 ? 13.765 18.829 5.801 1.00 33.03 298 ASN A C 1
ATOM 2303 O O . ASN A 1 298 ? 14.503 19.607 5.200 1.00 33.03 298 ASN A O 1
ATOM 2307 N N . ASN A 1 299 ? 12.432 18.896 5.668 1.00 34.94 299 ASN A N 1
ATOM 2308 C CA . ASN A 1 299 ? 11.735 19.823 4.754 1.00 34.94 299 ASN A CA 1
ATOM 2309 C C . ASN A 1 299 ? 10.887 20.897 5.457 1.00 34.94 299 ASN A C 1
ATOM 2311 O O . ASN A 1 299 ? 10.041 21.534 4.828 1.00 34.94 299 ASN A O 1
ATOM 2315 N N . LEU A 1 300 ? 11.158 21.194 6.730 1.00 33.09 300 LEU A N 1
ATOM 2316 C CA . LEU A 1 300 ? 10.597 22.369 7.418 1.00 33.09 300 LEU A CA 1
ATOM 2317 C C . LEU A 1 300 ? 11.168 23.720 6.926 1.00 33.09 300 LEU A C 1
ATOM 2319 O O . LEU A 1 300 ? 10.923 24.758 7.536 1.00 33.09 300 LEU A O 1
ATOM 2323 N N . GLY A 1 301 ? 11.878 23.744 5.795 1.00 31.95 301 GLY A N 1
ATOM 2324 C CA . GLY A 1 301 ? 12.478 24.960 5.254 1.00 31.95 301 GLY A CA 1
ATOM 2325 C C . GLY A 1 301 ? 12.724 24.935 3.748 1.00 31.95 301 GLY A C 1
ATOM 2326 O O . GLY A 1 301 ? 13.867 25.037 3.328 1.00 31.95 301 GLY A O 1
ATOM 2327 N N . SER A 1 302 ? 11.684 24.814 2.916 1.00 25.56 302 SER A N 1
ATOM 2328 C CA . SER A 1 302 ? 11.563 25.598 1.665 1.00 25.56 302 SER A CA 1
ATOM 2329 C C . SER A 1 302 ? 10.296 25.239 0.864 1.00 25.56 302 SER A C 1
ATOM 2331 O O . SER A 1 302 ? 10.012 24.064 0.633 1.00 25.56 302 SER A O 1
ATOM 2333 N N . PRO A 1 303 ? 9.520 26.233 0.391 1.00 30.41 303 PRO A N 1
ATOM 2334 C CA . PRO A 1 303 ? 8.360 26.001 -0.454 1.00 30.41 303 PRO A CA 1
ATOM 2335 C C . PRO A 1 303 ? 8.783 26.014 -1.928 1.00 30.41 303 PRO A C 1
ATOM 2337 O O . PRO A 1 303 ? 9.210 27.045 -2.444 1.00 30.41 303 PRO A O 1
ATOM 2340 N N . LYS A 1 304 ? 8.599 24.904 -2.645 1.00 28.41 304 LYS A N 1
ATOM 2341 C CA . LYS A 1 304 ? 8.430 24.937 -4.108 1.00 28.41 304 LYS A CA 1
ATOM 2342 C C . LYS A 1 304 ? 7.252 24.057 -4.516 1.00 28.41 304 LYS A C 1
ATOM 2344 O O . LYS A 1 304 ? 7.397 22.922 -4.953 1.00 28.41 304 LYS A O 1
ATOM 2349 N N . LEU A 1 305 ? 6.060 24.632 -4.346 1.00 29.73 305 LEU A N 1
ATOM 2350 C CA . LEU A 1 305 ? 4.875 24.301 -5.131 1.00 29.73 305 LEU A CA 1
ATOM 2351 C C . LEU A 1 305 ? 5.123 24.726 -6.580 1.00 29.73 305 LEU A C 1
ATOM 2353 O O . LEU A 1 305 ? 5.278 25.917 -6.833 1.00 29.73 305 LEU A O 1
ATOM 2357 N N . SER A 1 306 ? 5.105 23.793 -7.528 1.00 29.05 306 SER A N 1
ATOM 2358 C CA . SER A 1 306 ? 4.876 24.092 -8.951 1.00 29.05 306 SER A CA 1
ATOM 2359 C C . SER A 1 306 ? 4.396 22.842 -9.694 1.00 29.05 306 SER A C 1
ATOM 2361 O O . SER A 1 306 ? 5.079 22.375 -10.588 1.00 29.05 306 SER A O 1
ATOM 2363 N N . TYR A 1 307 ? 3.240 22.284 -9.314 1.00 28.08 307 TYR A N 1
ATOM 2364 C CA . TYR A 1 307 ? 2.492 21.338 -10.160 1.00 28.08 307 TYR A CA 1
ATOM 2365 C C . TYR A 1 307 ? 0.990 21.465 -9.887 1.00 28.08 307 TYR A C 1
ATOM 2367 O O . TYR A 1 307 ? 0.419 20.713 -9.104 1.00 28.08 307 TYR A O 1
ATOM 2375 N N . LEU A 1 308 ? 0.367 22.455 -10.519 1.00 25.92 308 LEU A N 1
ATOM 2376 C CA . LEU A 1 308 ? -1.063 22.507 -10.819 1.00 25.92 308 LEU A CA 1
ATOM 2377 C C . LEU A 1 308 ? -1.194 23.367 -12.075 1.00 25.92 308 LEU A C 1
ATOM 2379 O O . LEU A 1 308 ? -0.937 24.567 -12.016 1.00 25.92 308 LEU A O 1
ATOM 2383 N N . GLY A 1 309 ? -1.562 22.759 -13.199 1.00 25.05 309 GLY A N 1
ATOM 2384 C CA . GLY A 1 309 ? -1.889 23.517 -14.401 1.00 25.05 309 GLY A CA 1
ATOM 2385 C C . GLY A 1 309 ? -1.783 22.719 -15.690 1.00 25.05 309 GLY A C 1
ATOM 2386 O O . GLY A 1 309 ? -0.766 22.836 -16.359 1.00 25.05 309 GLY A O 1
ATOM 2387 N N . VAL A 1 310 ? -2.897 22.048 -16.016 1.00 27.50 310 VAL A N 1
ATOM 2388 C CA . VAL A 1 310 ? -3.325 21.571 -17.350 1.00 27.50 310 VAL A CA 1
ATOM 2389 C C . VAL A 1 310 ? -2.594 20.355 -17.915 1.00 27.50 310 VAL A C 1
ATOM 2391 O O . VAL A 1 310 ? -1.368 20.409 -18.130 1.00 27.50 310 VAL A O 1
#

Organism: NCBI:txid1836956

Radius of gyration: 26.11 Å; chains: 1; bounding box: 57×47×83 Å

Sequence (310 aa):
MAIAGVARLAVASPFTDALAAAPACAVTCTITALPQSPCTIENTTCLCTNPIFNGLVGECVQKGCTIKEALTVQNLTWSACGFPSTDKRHTARYAIGCLIILPVIFMAIRLASWAFSLTPWGAEDTTVSLALILFIPFPTLVLIIDLALIKASILYLYLRVFHVSSIRAILWGTQVFNLLLCTLFVLVSIFQCQPIQHYWNGWDGEHAGKCLSLQDIVLTHVAINVGLDVWMLILPLTQIYKLKMPLRRKISVMTMFSIGIFLTIVSIIRIKSLLDFAKTPNITGEYSFSEAVLHWDNNLGSPKLSYLGV

InterPro domains:
  IPR008427 Extracellular membrane protein, CFEM domain [PF05730] (19-81)
  IPR008427 Extracellular membrane protein, CFEM domain [PS52012] (1-108)
  IPR008427 Extracellular membrane protein, CFEM domain [SM00747] (18-82)
  IPR049326 Rhodopsin domain, fungi [PF20684] (113-287)
  IPR052337 Satratoxin biosynthesis SC1 cluster protein 4-like [PTHR33048] (100-286)

pLDDT: mean 75.56, std 18.08, range [25.05, 97.12]

Foldseek 3Di:
DPPPDDDDDDPDQLQNVLLVVADPQLVVQQVVQVVVAPDDSNPLQCCLPPLSSCVSSVVSCVVGHAPVRSVSSVVSNCVRNVPDPPPCVVVQCVVVVVVLVVLVVVLVVVVVCVVVVVDDDDPVNVVSVVLSVCCVVCVPLSVLVVLLVVLLVLLVVVVVVDPDPVLNVVSVVLNVVSVVLSVVLNVCVQPQKVVSVCVVVVNVVPDDIDGDDPLVSVLVSLVVSLVSLVVSLVSVVVVVVVDDDDPVVVVVVVVVNVVSVVVSVLSVLVSVVSVVVVSDPDPNNDDDSVVSVVVVVVPPDDDDDDDDDD